Protein AF-A0A0J9VMX2-F1 (afdb_monomer)

Sequence (260 aa):
MNRNVVDSAISLLQGDGQLGIKSKLYIFYSLFDTYMDPWDTGEKAKCNSKSEELDKMWCKIEYSLKGVREYINVFHVDIKNAADYLIYWFYGQLNKMDYDVNNINS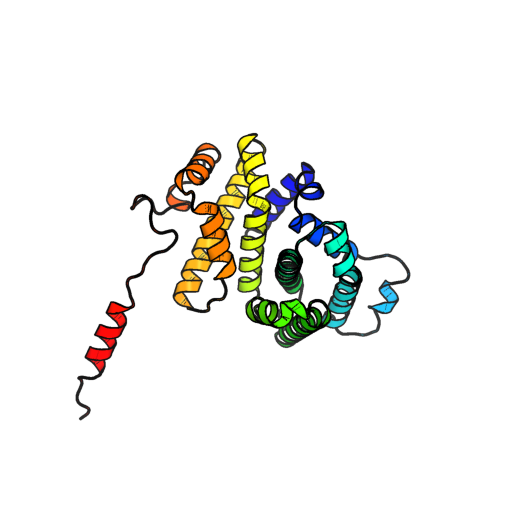FHNKVTNYFNTKFPELKDQLNKKYIKSYNIKVLQNKKELYDFLNYYKYIKDMLNQNRNNQKFCNYVVYIFKLYKEIHDDYNSMNSGWYDDEIKLFKDKFNGVDNEINLLVEKCTHINSNLIFYKNDKSTRLIEHEKSKEKVEKTFESIKTIPQV

Foldseek 3Di:
DPVVLVVVVVVVLVVVVCCCPPQPLSVLLCQLVVLLPDDPDDPCVVLVDPDDPLSSNVVSNCVSCVCLVVSCVVVVPDPVRSLVSVLLSLLVSVVVDDLPPVSLQVSLVSVLVCCCVVPVVCNVVSVVLRDSDSPSVLSVLLNLLVVCLSCVVVLLVCLVVLHPLASSLSSVLVNLVSLVVVVVVCVVPVPCNCVVSLVSVCVSCVVPPPVLVSSCVSPVVDDSCSNDVPPDPRDDPDDPPPDPVVVVVVVVVVVPDDDD

Structure (mmCIF, N/CA/C/O backbone):
data_AF-A0A0J9VMX2-F1
#
_entry.id   AF-A0A0J9VMX2-F1
#
loop_
_atom_site.group_PDB
_atom_site.id
_atom_site.type_symbol
_atom_site.label_atom_id
_atom_site.label_alt_id
_atom_site.label_comp_id
_atom_site.label_asym_id
_atom_site.label_entity_id
_atom_site.label_seq_id
_atom_site.pdbx_PDB_ins_code
_atom_site.Cartn_x
_atom_site.Cartn_y
_atom_site.Cartn_z
_atom_site.occupancy
_atom_site.B_iso_or_equiv
_atom_site.auth_seq_id
_atom_site.auth_comp_id
_atom_site.auth_asym_id
_atom_site.auth_atom_id
_atom_site.pdbx_PDB_model_num
ATOM 1 N N . MET A 1 1 ? -17.698 -5.488 -5.635 1.00 43.12 1 MET A N 1
ATOM 2 C CA . MET A 1 1 ? -16.498 -4.717 -5.239 1.00 43.12 1 MET A CA 1
ATOM 3 C C . MET A 1 1 ? -16.959 -3.332 -4.807 1.00 43.12 1 MET A C 1
ATOM 5 O O . MET A 1 1 ? -17.591 -2.653 -5.603 1.00 43.12 1 MET A O 1
ATOM 9 N N . ASN A 1 2 ? -16.729 -2.937 -3.554 1.00 56.84 2 ASN A N 1
ATOM 10 C CA . ASN A 1 2 ? -17.243 -1.684 -2.985 1.00 56.84 2 ASN A CA 1
ATOM 11 C C . ASN A 1 2 ? -16.226 -0.534 -3.163 1.00 56.84 2 ASN A C 1
ATOM 13 O O . ASN A 1 2 ? -16.016 0.232 -2.229 1.00 56.84 2 ASN A O 1
ATOM 17 N N . ARG A 1 3 ? -15.580 -0.421 -4.346 1.00 60.94 3 ARG A N 1
ATOM 18 C CA . ARG A 1 3 ? -14.570 0.629 -4.647 1.00 60.94 3 ARG A CA 1
ATOM 19 C C . ARG A 1 3 ? -15.062 2.020 -4.237 1.00 60.94 3 ARG A C 1
ATOM 21 O O . ARG A 1 3 ? -14.331 2.775 -3.618 1.00 60.94 3 ARG A O 1
ATOM 28 N N . ASN A 1 4 ? -16.360 2.258 -4.422 1.00 80.25 4 ASN A N 1
ATOM 29 C CA . ASN A 1 4 ? -17.057 3.470 -4.006 1.00 80.25 4 ASN A CA 1
ATOM 30 C C . ASN A 1 4 ? -16.841 3.842 -2.521 1.00 80.25 4 ASN A C 1
ATOM 32 O O . ASN A 1 4 ? -16.695 5.017 -2.206 1.00 80.25 4 ASN A O 1
ATOM 36 N N . VAL A 1 5 ? -16.773 2.874 -1.598 1.00 84.94 5 VAL A N 1
ATOM 37 C CA . VAL A 1 5 ? -16.540 3.149 -0.166 1.00 84.94 5 VAL A CA 1
ATOM 38 C C . VAL A 1 5 ? -15.113 3.637 0.084 1.00 84.94 5 VAL A C 1
ATOM 40 O O . VAL A 1 5 ? -14.932 4.616 0.807 1.00 84.94 5 VAL A O 1
ATOM 43 N N . VAL A 1 6 ? -14.121 2.972 -0.517 1.00 86.56 6 VAL A N 1
ATOM 44 C CA . VAL A 1 6 ? -12.703 3.338 -0.386 1.00 86.56 6 VAL A CA 1
ATOM 45 C C . VAL A 1 6 ? -12.472 4.706 -1.019 1.00 86.56 6 VAL A C 1
ATOM 47 O O . VAL A 1 6 ? -12.041 5.627 -0.329 1.00 86.56 6 VAL A O 1
ATOM 50 N N . ASP A 1 7 ? -12.858 4.867 -2.285 1.00 87.25 7 ASP A N 1
ATOM 51 C CA . ASP A 1 7 ? -12.678 6.107 -3.042 1.00 87.25 7 ASP A CA 1
ATOM 52 C C . ASP A 1 7 ? -13.359 7.282 -2.327 1.00 87.25 7 ASP A C 1
ATOM 54 O O . ASP A 1 7 ? -12.737 8.316 -2.096 1.00 87.25 7 ASP A O 1
ATOM 58 N N . SER A 1 8 ? -14.595 7.092 -1.846 1.00 87.25 8 SER A N 1
ATOM 59 C CA . SER A 1 8 ? -15.318 8.115 -1.078 1.00 87.25 8 SER A CA 1
ATOM 60 C C . SER A 1 8 ? -14.584 8.553 0.191 1.00 87.25 8 SER A C 1
ATOM 62 O O . SER A 1 8 ? -14.604 9.738 0.527 1.00 87.25 8 SER A O 1
ATOM 64 N N . ALA A 1 9 ? -13.980 7.621 0.933 1.00 87.19 9 ALA A N 1
ATOM 65 C CA . ALA A 1 9 ? -13.257 7.943 2.160 1.00 87.19 9 ALA A CA 1
ATOM 66 C C . ALA A 1 9 ? -11.913 8.623 1.864 1.00 87.19 9 ALA A C 1
ATOM 68 O O . ALA A 1 9 ? -11.567 9.606 2.521 1.00 87.19 9 ALA A O 1
ATOM 69 N N . ILE A 1 10 ? -11.180 8.148 0.853 1.00 87.44 10 ILE A N 1
ATOM 70 C CA . ILE A 1 10 ? -9.915 8.760 0.435 1.00 87.44 10 ILE A CA 1
ATOM 71 C C . ILE A 1 10 ? -10.148 10.175 -0.098 1.00 87.44 10 ILE A C 1
ATOM 73 O O . ILE A 1 10 ? -9.446 11.089 0.331 1.00 87.44 10 ILE A O 1
ATOM 77 N N . SER A 1 11 ? -11.175 10.404 -0.922 1.00 87.69 11 SER A N 1
ATOM 78 C CA . SER A 1 11 ? -11.509 11.747 -1.419 1.00 87.69 11 SER A CA 1
ATOM 79 C C . SER A 1 11 ? -11.823 12.744 -0.304 1.00 87.69 11 SER A C 1
ATOM 81 O O . SER A 1 11 ? -11.444 13.910 -0.396 1.00 87.69 11 SER A O 1
ATOM 83 N N . LEU A 1 12 ? -12.452 12.305 0.789 1.00 86.31 12 LEU A N 1
ATOM 84 C CA . LEU A 1 12 ? -12.652 13.168 1.956 1.00 86.31 12 LEU A CA 1
ATOM 85 C C . LEU A 1 12 ? -11.339 13.534 2.647 1.00 86.31 12 LEU A C 1
ATOM 87 O O . LEU A 1 12 ? -11.139 14.685 3.025 1.00 86.31 12 LEU A O 1
ATOM 91 N N . LEU A 1 13 ? -10.441 12.564 2.813 1.00 84.56 13 LEU A N 1
ATOM 92 C CA . LEU A 1 13 ? -9.135 12.812 3.418 1.00 84.56 13 LEU A CA 1
ATOM 93 C C . LEU A 1 13 ? -8.245 13.711 2.544 1.00 84.56 13 LEU A C 1
ATOM 95 O O . LEU A 1 13 ? -7.419 14.456 3.076 1.00 84.56 13 LEU A O 1
ATOM 99 N N . GLN A 1 14 ? -8.410 13.642 1.220 1.00 84.50 14 GLN A N 1
ATOM 100 C CA . GLN A 1 14 ? -7.777 14.548 0.262 1.00 84.50 14 GLN A CA 1
ATOM 101 C C . GLN A 1 14 ? -8.322 15.973 0.401 1.00 84.50 14 GLN A C 1
ATOM 103 O O . GLN A 1 14 ? -7.535 16.911 0.507 1.00 84.50 14 GLN A O 1
ATOM 108 N N . GLY A 1 15 ? -9.651 16.130 0.457 1.00 79.19 15 GLY A N 1
ATOM 109 C CA . GLY A 1 15 ? -10.312 17.434 0.585 1.00 79.19 15 GLY A CA 1
ATOM 110 C C . GLY A 1 15 ? -9.955 18.193 1.867 1.00 79.19 15 GLY A C 1
ATOM 111 O O . GLY A 1 15 ? -9.893 19.417 1.852 1.00 79.19 15 GLY A O 1
ATOM 112 N N . ASP A 1 16 ? -9.641 17.481 2.952 1.00 75.31 16 ASP A N 1
ATOM 113 C CA . ASP A 1 16 ? -9.200 18.079 4.224 1.00 75.31 16 ASP A CA 1
ATOM 114 C C . ASP A 1 16 ? -7.697 18.444 4.239 1.00 75.31 16 ASP A C 1
ATOM 116 O O . ASP A 1 16 ? -7.170 18.906 5.251 1.00 75.31 16 ASP A O 1
ATOM 120 N N . GLY A 1 17 ? -6.967 18.179 3.146 1.00 73.38 17 GLY A N 1
ATOM 121 C CA . GLY A 1 17 ? -5.548 18.516 2.959 1.00 73.38 17 GLY A CA 1
ATOM 122 C C . GLY A 1 17 ? -4.554 17.704 3.802 1.00 73.38 17 GLY A C 1
ATOM 123 O O . GLY A 1 17 ? -3.352 17.718 3.536 1.00 73.38 17 GLY A O 1
ATOM 124 N N . GLN A 1 18 ? -5.019 16.949 4.801 1.00 73.69 18 GLN A N 1
ATOM 125 C CA . GLN A 1 18 ? -4.140 16.243 5.737 1.00 73.69 18 GLN A CA 1
ATOM 126 C C . GLN A 1 18 ? -3.312 15.136 5.077 1.00 73.69 18 GLN A C 1
ATOM 128 O O . GLN A 1 18 ? -2.130 14.990 5.404 1.00 73.69 18 GLN A O 1
ATOM 133 N N . LEU A 1 19 ? -3.893 14.370 4.144 1.00 79.00 19 LEU A N 1
ATOM 134 C CA . LEU A 1 19 ? -3.157 13.316 3.435 1.00 79.00 19 LEU A CA 1
ATOM 135 C C . LEU A 1 19 ? -2.037 13.889 2.568 1.00 79.00 19 LEU A C 1
ATOM 137 O O . LEU A 1 19 ? -0.905 13.419 2.670 1.00 79.00 19 LEU A O 1
ATOM 141 N N . GLY A 1 20 ? -2.340 14.920 1.775 1.00 75.69 20 GLY A N 1
ATOM 142 C CA . GLY A 1 20 ? -1.393 15.556 0.854 1.00 75.69 20 GLY A CA 1
ATOM 143 C C . GLY A 1 20 ? -0.189 16.206 1.536 1.00 75.69 20 GLY A C 1
ATOM 144 O O . GLY A 1 20 ? 0.834 16.402 0.895 1.00 75.69 20 GLY A O 1
ATOM 145 N N . ILE A 1 21 ? -0.290 16.503 2.836 1.00 76.62 21 ILE A N 1
ATOM 146 C CA . ILE A 1 21 ? 0.778 17.156 3.606 1.00 76.62 21 ILE A CA 1
ATOM 147 C C . ILE A 1 21 ? 1.526 16.160 4.495 1.00 76.62 21 ILE A C 1
ATOM 149 O O . ILE A 1 21 ? 2.743 16.238 4.643 1.00 76.62 21 ILE A O 1
ATOM 153 N N . LYS A 1 22 ? 0.808 15.233 5.138 1.00 83.50 22 LYS A N 1
ATOM 154 C CA . LYS A 1 22 ? 1.371 14.436 6.239 1.00 83.50 22 LYS A CA 1
ATOM 155 C C . LYS A 1 22 ? 1.631 12.981 5.869 1.00 83.50 22 LYS A C 1
ATOM 157 O O . LYS A 1 22 ? 2.407 12.320 6.564 1.00 83.50 22 LYS A O 1
ATOM 162 N N . SER A 1 23 ? 0.920 12.430 4.886 1.00 90.62 23 SER A N 1
ATOM 163 C CA . SER A 1 23 ? 0.972 10.996 4.592 1.00 90.62 23 SER A CA 1
ATOM 164 C C . SER A 1 23 ? 2.063 10.708 3.582 1.00 90.62 23 SER A C 1
ATOM 166 O O . SER A 1 23 ? 1.879 10.915 2.387 1.00 90.62 23 SER A O 1
ATOM 168 N N . LYS A 1 24 ? 3.197 10.186 4.066 1.00 91.94 24 LYS A N 1
ATOM 169 C CA . LYS A 1 24 ? 4.322 9.802 3.204 1.00 91.94 24 LYS A CA 1
ATOM 170 C C . LYS A 1 24 ? 3.873 8.851 2.096 1.00 91.94 24 LYS A C 1
ATOM 172 O O . LYS A 1 24 ? 4.204 9.114 0.953 1.00 91.94 24 LYS A O 1
ATOM 177 N N . LEU A 1 25 ? 3.069 7.829 2.418 1.00 93.62 25 LEU A N 1
ATOM 178 C CA . LEU A 1 25 ? 2.495 6.905 1.431 1.00 93.62 25 LEU A CA 1
ATOM 179 C C . LEU A 1 25 ? 1.705 7.649 0.346 1.00 93.62 25 LEU A C 1
ATOM 181 O O . LEU A 1 25 ? 1.941 7.448 -0.840 1.00 93.62 25 LEU A O 1
ATOM 185 N N . TYR A 1 26 ? 0.777 8.520 0.753 1.00 91.88 26 TYR A N 1
ATOM 186 C CA . TYR A 1 26 ? -0.082 9.245 -0.184 1.00 91.88 26 TYR A CA 1
ATOM 187 C C . TYR A 1 26 ? 0.709 10.209 -1.072 1.00 91.88 26 TYR A C 1
ATOM 189 O O . TYR A 1 26 ? 0.475 10.258 -2.277 1.00 91.88 26 TYR A O 1
ATOM 197 N N . ILE A 1 27 ? 1.654 10.953 -0.490 1.00 88.88 27 ILE A N 1
ATOM 198 C CA . ILE A 1 27 ? 2.548 11.851 -1.231 1.00 88.88 27 ILE A CA 1
ATOM 199 C C . ILE A 1 27 ? 3.338 11.043 -2.260 1.00 88.88 27 ILE A C 1
ATOM 201 O O . ILE A 1 27 ? 3.381 11.421 -3.426 1.00 88.88 27 ILE A O 1
ATOM 205 N N . PHE A 1 28 ? 3.893 9.898 -1.853 1.00 89.12 28 PHE A N 1
ATOM 206 C CA . PHE A 1 28 ? 4.639 9.012 -2.745 1.00 89.12 28 PHE A CA 1
ATOM 207 C C . PHE A 1 28 ? 3.789 8.527 -3.924 1.00 89.12 28 PHE A C 1
ATOM 209 O O . PHE A 1 28 ? 4.232 8.594 -5.065 1.00 89.12 28 PHE A O 1
ATOM 216 N N . TYR A 1 29 ? 2.556 8.086 -3.663 1.00 91.25 29 TYR A N 1
ATOM 217 C CA . TYR A 1 29 ? 1.635 7.654 -4.718 1.00 91.25 29 TYR A CA 1
ATOM 218 C C . TYR A 1 29 ? 1.269 8.797 -5.650 1.00 91.25 29 TYR A C 1
ATOM 220 O O . TYR A 1 29 ? 1.389 8.653 -6.860 1.00 91.25 29 TYR A O 1
ATOM 228 N N . SER A 1 30 ? 0.911 9.950 -5.085 1.00 87.75 30 SER A N 1
ATOM 229 C CA . SER A 1 30 ? 0.502 11.124 -5.856 1.00 87.75 30 SER A CA 1
ATOM 230 C C . SER A 1 30 ? 1.610 11.606 -6.786 1.00 87.75 30 SER A C 1
ATOM 232 O O . SER A 1 30 ? 1.316 12.010 -7.906 1.00 87.75 30 SER A O 1
ATOM 234 N N . LEU A 1 31 ? 2.878 11.539 -6.357 1.00 85.88 31 LEU A N 1
ATOM 235 C CA . LEU A 1 31 ? 4.018 11.864 -7.216 1.00 85.88 31 LEU A CA 1
ATOM 236 C C . LEU A 1 31 ? 4.025 10.973 -8.454 1.00 85.88 31 LEU A C 1
ATOM 238 O O . LEU A 1 31 ? 4.008 11.486 -9.567 1.00 85.88 31 LEU A O 1
ATOM 242 N N . PHE A 1 32 ? 3.999 9.653 -8.275 1.00 86.25 32 PHE A N 1
ATOM 243 C CA . PHE A 1 32 ? 4.051 8.732 -9.409 1.00 86.25 32 PHE A CA 1
ATOM 244 C C . PHE A 1 32 ? 2.801 8.812 -10.275 1.00 86.25 32 PHE A C 1
ATOM 246 O O . PHE A 1 32 ? 2.921 8.829 -11.494 1.00 86.25 32 PHE A O 1
ATOM 253 N N . ASP A 1 33 ? 1.623 8.936 -9.671 1.00 85.50 33 ASP A N 1
ATOM 254 C CA . ASP A 1 33 ? 0.367 9.058 -10.406 1.00 85.50 33 ASP A CA 1
ATOM 255 C C . ASP A 1 33 ? 0.322 10.355 -11.238 1.00 85.50 33 ASP A C 1
ATOM 257 O O . ASP A 1 33 ? -0.098 10.318 -12.391 1.00 85.50 33 ASP A O 1
ATOM 261 N N . THR A 1 34 ? 0.861 11.471 -10.727 1.00 80.56 34 THR A N 1
ATOM 262 C CA . THR A 1 34 ? 0.967 12.742 -11.478 1.00 80.56 34 THR A CA 1
ATOM 263 C C . THR A 1 34 ? 1.821 12.594 -12.739 1.00 80.56 34 THR A C 1
ATOM 265 O O . THR A 1 34 ? 1.508 13.179 -13.773 1.00 80.56 34 THR A O 1
ATOM 268 N N . TYR A 1 35 ? 2.897 11.805 -12.681 1.00 71.00 35 TYR A N 1
ATOM 269 C CA . TYR A 1 35 ? 3.735 11.522 -13.852 1.00 71.00 35 TYR A CA 1
ATOM 270 C C . TYR A 1 35 ? 3.145 10.436 -14.772 1.00 71.00 35 TYR A C 1
ATOM 272 O O . TYR A 1 35 ? 3.579 10.307 -15.919 1.00 71.00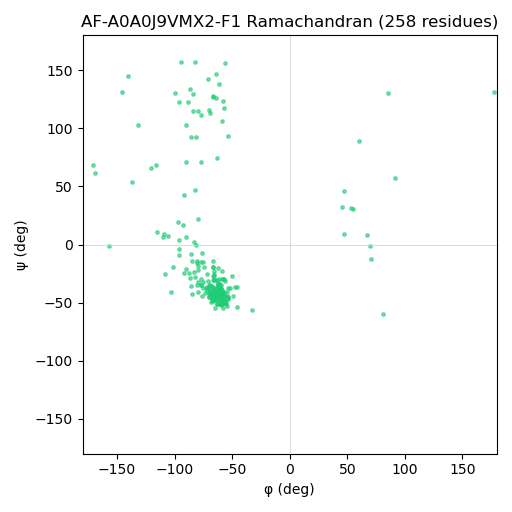 35 TYR A O 1
ATOM 280 N N . MET A 1 36 ? 2.144 9.682 -14.303 1.00 69.50 36 MET A N 1
ATOM 281 C CA . MET A 1 36 ? 1.389 8.719 -15.111 1.00 69.50 36 MET A CA 1
ATOM 282 C C . MET A 1 36 ? 0.258 9.375 -15.916 1.00 69.50 36 MET A C 1
ATOM 284 O O . MET A 1 36 ? -0.134 8.824 -16.955 1.00 69.50 36 MET A O 1
ATOM 288 N N . ASP A 1 37 ? -0.242 10.534 -15.475 1.00 62.59 37 ASP A N 1
ATOM 289 C CA . ASP A 1 37 ? -1.221 11.333 -16.213 1.00 62.59 37 ASP A CA 1
ATOM 290 C C . ASP A 1 37 ? -0.591 11.998 -17.454 1.00 62.59 37 ASP A C 1
ATOM 292 O O . ASP A 1 37 ? 0.580 12.387 -17.458 1.00 62.59 37 ASP A O 1
ATOM 296 N N . PRO A 1 38 ? -1.328 12.078 -18.576 1.00 54.91 38 PRO A N 1
ATOM 297 C CA . PRO A 1 38 ? -0.730 12.305 -19.883 1.00 54.91 38 PRO A CA 1
ATOM 298 C C . PRO A 1 38 ? -0.173 13.723 -20.032 1.00 54.91 38 PRO A C 1
ATOM 300 O O . PRO A 1 38 ? -0.923 14.690 -20.126 1.00 54.91 38 PRO A O 1
ATOM 303 N N . TRP A 1 39 ? 1.148 13.825 -20.189 1.00 51.34 39 TRP A N 1
ATOM 304 C CA . TRP A 1 39 ? 1.796 15.043 -20.667 1.00 51.34 39 TRP A CA 1
ATOM 305 C C . TRP A 1 39 ? 1.393 15.290 -22.119 1.00 51.34 39 TRP A C 1
ATOM 307 O O . TRP A 1 39 ? 1.520 14.409 -22.981 1.00 51.34 39 TRP A O 1
ATOM 317 N N . ASP A 1 40 ? 0.900 16.492 -22.398 1.00 51.88 40 ASP A N 1
ATOM 318 C CA . ASP A 1 40 ? 0.803 16.992 -23.757 1.00 51.88 40 ASP A CA 1
ATOM 319 C C . ASP A 1 40 ? 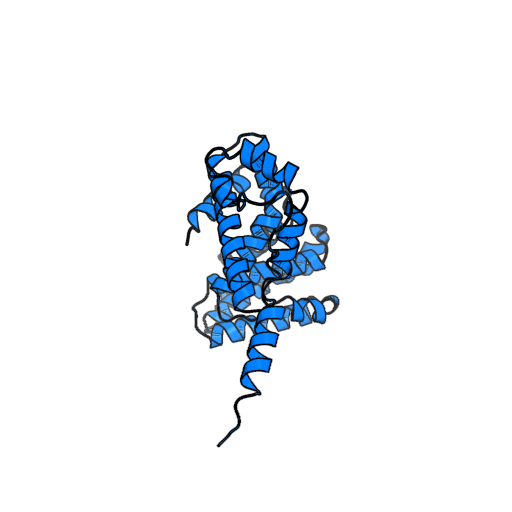2.144 17.606 -24.152 1.00 51.88 40 ASP A C 1
ATOM 321 O O . ASP A 1 40 ? 2.696 18.445 -23.449 1.00 51.88 40 ASP A O 1
ATOM 325 N N . THR A 1 41 ? 2.628 17.182 -25.319 1.00 54.59 41 THR A N 1
ATOM 326 C CA . THR A 1 41 ? 3.838 17.621 -26.033 1.00 54.59 41 THR A CA 1
ATOM 327 C C . THR A 1 41 ? 5.176 16.960 -25.642 1.00 54.59 41 THR A C 1
ATOM 329 O O . THR A 1 41 ? 5.539 16.784 -24.485 1.00 54.59 41 THR A O 1
ATOM 332 N N . GLY A 1 42 ? 5.903 16.509 -26.675 1.00 53.59 42 GLY A N 1
ATOM 333 C CA . GLY A 1 42 ? 7.265 15.959 -26.616 1.00 53.59 42 GLY A CA 1
ATOM 334 C C . GLY A 1 42 ? 7.395 14.493 -26.185 1.00 53.59 42 GLY A C 1
ATOM 335 O O . GLY A 1 42 ? 7.911 13.664 -26.934 1.00 53.59 42 GLY A O 1
ATOM 336 N N . GLU A 1 43 ? 6.933 14.144 -24.988 1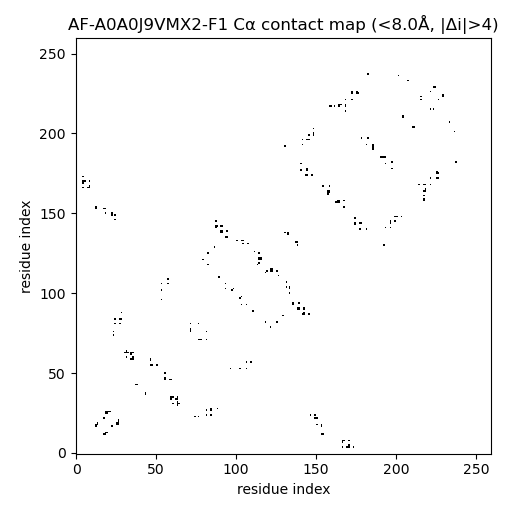.00 53.03 43 GLU A N 1
ATOM 337 C CA . GLU A 1 43 ? 7.351 12.900 -24.315 1.00 53.03 43 GLU A CA 1
ATOM 338 C C . GLU A 1 43 ? 6.456 11.691 -24.596 1.00 53.03 43 GLU A C 1
ATOM 340 O O . GLU A 1 43 ? 6.950 10.560 -24.635 1.00 53.03 43 GLU A O 1
ATOM 345 N N . LYS A 1 44 ? 5.185 11.933 -24.964 1.00 51.62 44 LYS A N 1
ATOM 346 C CA . LYS A 1 44 ? 4.313 10.936 -25.615 1.00 51.62 44 LYS A CA 1
ATOM 347 C C . LYS A 1 44 ? 5.056 10.218 -26.751 1.00 51.62 44 LYS A C 1
ATOM 349 O O . LYS A 1 44 ? 4.892 9.017 -26.905 1.00 51.62 44 LYS A O 1
ATOM 354 N N . ALA A 1 45 ? 5.922 10.907 -27.501 1.00 54.38 45 ALA A N 1
ATOM 355 C CA . ALA A 1 45 ? 6.649 10.323 -28.629 1.00 54.38 45 ALA A CA 1
ATOM 356 C C . ALA A 1 45 ? 7.683 9.245 -28.236 1.00 54.38 45 ALA A C 1
ATOM 358 O O . ALA A 1 45 ? 7.928 8.351 -29.042 1.00 54.38 45 ALA A O 1
ATOM 359 N N . LYS A 1 46 ? 8.259 9.278 -27.019 1.00 59.66 46 LYS A N 1
ATOM 360 C CA . LYS A 1 46 ? 9.273 8.292 -26.578 1.00 59.66 46 LYS A CA 1
ATOM 361 C C . LYS A 1 46 ? 8.675 6.941 -26.191 1.00 59.66 46 LYS A C 1
ATOM 363 O O . LYS A 1 46 ? 9.298 5.920 -26.448 1.00 59.66 46 LYS A O 1
ATOM 368 N N . CYS A 1 47 ? 7.477 6.936 -25.606 1.00 65.81 47 CYS A N 1
ATOM 369 C CA . CYS A 1 47 ? 6.773 5.703 -25.242 1.00 65.81 47 CYS A CA 1
ATOM 370 C C . CYS A 1 47 ? 5.739 5.251 -26.297 1.00 65.81 47 CYS A C 1
ATOM 372 O O . CYS A 1 47 ? 5.214 4.149 -26.177 1.00 65.81 47 CYS A O 1
ATOM 374 N N . ASN A 1 48 ? 5.428 6.058 -27.328 1.00 58.28 48 ASN A N 1
ATOM 375 C CA . ASN A 1 48 ? 4.391 5.755 -28.339 1.00 58.28 48 ASN A CA 1
ATOM 376 C C . ASN A 1 48 ? 4.886 5.047 -29.618 1.00 58.28 48 ASN A C 1
ATOM 378 O O . ASN A 1 48 ? 4.168 5.006 -30.620 1.00 58.28 48 ASN A O 1
ATOM 382 N N . SER A 1 49 ? 6.070 4.445 -29.634 1.00 55.47 49 SER A N 1
ATOM 383 C CA . SER A 1 49 ? 6.575 3.748 -30.823 1.00 55.47 49 SER A CA 1
ATOM 384 C C . SER A 1 49 ? 6.080 2.299 -30.903 1.00 55.47 49 SER A C 1
ATOM 386 O O . SER A 1 49 ? 6.735 1.413 -30.382 1.00 55.47 49 SER A O 1
ATOM 388 N N . LYS A 1 50 ? 4.950 2.036 -31.585 1.00 58.38 50 LYS A N 1
ATOM 389 C CA . LYS A 1 50 ? 4.485 0.702 -32.072 1.00 58.38 50 LYS A CA 1
ATOM 390 C C . LYS A 1 50 ? 4.518 -0.500 -31.089 1.00 58.38 50 LYS A C 1
ATOM 392 O O . LYS A 1 50 ? 4.264 -1.617 -31.520 1.00 58.38 50 LYS A O 1
ATOM 397 N N . SER A 1 51 ? 4.782 -0.292 -29.804 1.00 64.00 51 SER A N 1
ATOM 398 C CA . SER A 1 51 ? 4.950 -1.344 -28.805 1.00 64.00 51 SER A CA 1
ATOM 399 C C . SER A 1 51 ? 3.608 -1.845 -28.271 1.00 64.00 51 SER A C 1
ATOM 401 O O . SER A 1 51 ? 2.586 -1.144 -28.351 1.00 64.00 51 SER A O 1
ATOM 403 N N . GLU A 1 52 ? 3.615 -3.071 -27.747 1.00 75.94 52 GLU A N 1
ATOM 404 C CA . GLU A 1 52 ? 2.476 -3.677 -27.056 1.00 75.94 52 GLU A CA 1
ATOM 405 C C . GLU A 1 52 ? 2.018 -2.800 -25.876 1.00 75.94 52 GLU A C 1
ATOM 407 O O . GLU A 1 52 ? 2.770 -1.976 -25.347 1.00 75.94 52 GLU A O 1
ATOM 412 N N . GLU A 1 53 ? 0.756 -2.943 -25.469 1.00 80.69 53 GLU A N 1
ATOM 413 C CA . GLU A 1 53 ? 0.135 -2.112 -24.428 1.00 80.69 53 GLU A CA 1
ATOM 414 C C . GLU A 1 53 ? 0.926 -2.117 -23.109 1.00 80.69 53 GLU A C 1
ATOM 416 O O . GLU A 1 53 ? 1.152 -1.059 -22.512 1.00 80.69 53 GLU A O 1
ATOM 421 N N . LEU A 1 54 ? 1.434 -3.286 -22.708 1.00 84.06 54 LEU A N 1
ATOM 422 C CA . LEU A 1 54 ? 2.284 -3.440 -21.531 1.00 84.06 54 LEU A CA 1
ATOM 423 C C . LEU A 1 54 ? 3.578 -2.625 -21.635 1.00 84.06 54 LEU A C 1
ATOM 425 O O . LEU A 1 54 ? 3.959 -1.957 -20.677 1.00 84.06 54 LEU A O 1
ATOM 429 N N . ASP A 1 55 ? 4.261 -2.643 -22.776 1.00 84.69 55 ASP A N 1
ATOM 430 C CA . ASP A 1 55 ? 5.515 -1.903 -22.932 1.00 84.69 55 ASP A CA 1
ATOM 431 C C . ASP A 1 55 ? 5.288 -0.390 -22.888 1.00 84.69 55 ASP A C 1
ATOM 433 O O . ASP A 1 55 ? 6.080 0.338 -22.285 1.00 84.69 55 ASP A O 1
ATOM 437 N N . LYS A 1 56 ? 4.169 0.092 -23.443 1.00 83.12 56 LYS A N 1
ATOM 438 C CA . LYS A 1 56 ? 3.765 1.501 -23.303 1.00 83.12 56 LYS A CA 1
ATOM 439 C C . LYS A 1 56 ? 3.522 1.868 -21.842 1.00 83.12 56 LYS A C 1
ATOM 441 O O . LYS A 1 56 ? 3.981 2.915 -21.386 1.00 83.12 56 LYS A O 1
ATOM 446 N N . MET A 1 57 ? 2.805 1.018 -21.108 1.00 84.81 57 MET A N 1
ATOM 447 C CA . MET A 1 57 ? 2.538 1.223 -19.686 1.00 84.81 57 MET A CA 1
ATOM 448 C C . MET A 1 57 ? 3.826 1.193 -18.858 1.00 84.81 57 MET A C 1
ATOM 450 O O . MET A 1 57 ? 4.039 2.075 -18.029 1.00 84.81 57 MET A O 1
ATOM 454 N N . TRP A 1 58 ? 4.705 0.222 -19.105 1.00 88.62 58 TRP A N 1
ATOM 455 C CA . TRP A 1 58 ? 5.980 0.106 -18.408 1.00 88.62 58 TRP A CA 1
ATOM 456 C C . TRP A 1 58 ? 6.891 1.304 -18.672 1.00 88.62 58 TRP A C 1
ATOM 458 O O . TRP A 1 58 ? 7.477 1.837 -17.737 1.00 88.62 58 TRP A O 1
ATOM 468 N N . CYS A 1 59 ? 6.948 1.793 -19.911 1.00 86.06 59 CYS A N 1
ATOM 469 C CA . CYS A 1 59 ? 7.715 2.990 -20.253 1.00 86.06 59 CYS A CA 1
ATOM 470 C C . CYS A 1 59 ? 7.263 4.219 -19.439 1.00 86.06 59 CYS A C 1
ATOM 472 O O . CYS A 1 59 ? 8.096 4.958 -18.911 1.00 86.06 59 CYS A O 1
ATOM 474 N N . LYS A 1 60 ? 5.946 4.405 -19.252 1.00 84.94 60 LYS A N 1
ATOM 475 C CA . LYS A 1 60 ? 5.402 5.472 -18.387 1.00 84.94 60 LYS A CA 1
ATOM 476 C C . LYS A 1 60 ? 5.769 5.274 -16.916 1.00 84.94 60 LYS A C 1
ATOM 478 O O . LYS A 1 60 ? 6.114 6.235 -16.228 1.00 84.94 60 LYS A O 1
ATOM 483 N N . ILE A 1 61 ? 5.720 4.030 -16.444 1.00 89.81 61 ILE A N 1
ATOM 484 C CA . ILE A 1 61 ? 6.122 3.661 -15.086 1.00 89.81 61 ILE A CA 1
ATOM 485 C C . ILE A 1 61 ? 7.602 3.989 -14.857 1.00 89.81 61 ILE A C 1
ATOM 487 O O . ILE A 1 61 ? 7.929 4.683 -13.900 1.00 89.81 61 ILE A O 1
ATOM 491 N N . GLU A 1 62 ? 8.500 3.547 -15.738 1.00 88.44 62 GLU A N 1
ATOM 492 C CA . GLU A 1 62 ? 9.938 3.822 -15.625 1.00 88.44 62 GLU A CA 1
ATOM 493 C C . GLU A 1 62 ? 10.235 5.316 -15.615 1.00 88.44 62 GLU A C 1
ATOM 495 O O . GLU A 1 62 ? 11.088 5.772 -14.850 1.00 88.44 62 GLU A O 1
ATOM 500 N N . TYR A 1 63 ? 9.509 6.078 -16.432 1.00 85.31 63 TYR A N 1
ATOM 501 C CA . TYR A 1 63 ? 9.620 7.526 -16.461 1.00 85.31 63 TYR A CA 1
ATOM 502 C C . TYR A 1 63 ? 9.203 8.159 -15.129 1.00 85.31 63 TYR A C 1
ATOM 504 O O . TYR A 1 63 ? 9.992 8.888 -14.524 1.00 85.31 63 TYR A O 1
ATOM 512 N N . SER A 1 64 ? 8.019 7.801 -14.625 1.00 85.38 64 SER A N 1
ATOM 513 C CA . SER A 1 64 ? 7.486 8.278 -13.338 1.00 85.38 64 SER A CA 1
ATOM 514 C C . SER A 1 64 ? 8.409 7.942 -12.165 1.00 85.38 64 SER A C 1
ATOM 516 O O . SER A 1 64 ? 8.492 8.670 -11.178 1.00 85.38 64 SER A O 1
ATOM 518 N N . LEU A 1 65 ? 9.148 6.841 -12.291 1.00 90.00 65 LEU A N 1
ATOM 519 C CA . LEU A 1 65 ? 10.052 6.320 -11.278 1.00 90.00 65 LEU A CA 1
ATOM 520 C C . LEU A 1 65 ? 11.521 6.736 -11.466 1.00 90.00 65 LEU A C 1
ATOM 522 O O . LEU A 1 65 ? 12.385 6.283 -10.705 1.00 90.00 65 LEU A O 1
ATOM 526 N N . LYS A 1 66 ? 11.840 7.583 -12.454 1.00 86.62 66 LYS A N 1
ATOM 527 C CA . LYS A 1 66 ? 13.225 7.968 -12.772 1.00 86.62 66 LYS A CA 1
ATOM 528 C C . LYS A 1 66 ? 13.933 8.638 -11.591 1.00 86.62 66 LYS A C 1
ATOM 530 O O . LYS A 1 66 ? 15.106 8.350 -11.370 1.00 86.62 66 LYS A O 1
ATOM 535 N N . GLY A 1 67 ? 13.207 9.474 -10.846 1.00 86.81 67 GLY A N 1
ATOM 536 C CA . GLY A 1 67 ? 13.696 10.241 -9.694 1.00 86.81 67 GLY A CA 1
ATOM 537 C C . GLY A 1 67 ? 13.415 9.604 -8.329 1.00 86.81 67 GLY A C 1
ATOM 538 O O . GLY A 1 67 ? 13.362 10.307 -7.322 1.00 86.81 67 GLY A O 1
ATOM 539 N N . VAL A 1 68 ? 13.140 8.293 -8.272 1.00 91.69 68 VAL A N 1
ATOM 540 C CA . VAL A 1 68 ? 12.641 7.662 -7.039 1.00 91.69 68 VAL A CA 1
ATOM 541 C C . VAL A 1 68 ? 13.573 7.867 -5.842 1.00 91.69 68 VAL A C 1
ATOM 543 O O . VAL A 1 68 ? 13.093 8.140 -4.747 1.00 91.69 68 VAL A O 1
ATOM 546 N N . ARG A 1 69 ? 14.899 7.777 -6.026 1.00 91.69 69 ARG A N 1
ATOM 547 C CA . ARG A 1 69 ? 15.865 7.896 -4.919 1.00 91.69 69 ARG A CA 1
ATOM 548 C C . ARG A 1 69 ? 15.970 9.335 -4.433 1.00 91.69 69 ARG A C 1
ATOM 550 O O . ARG A 1 69 ? 16.067 9.577 -3.234 1.00 91.69 69 ARG A O 1
ATOM 557 N N . GLU A 1 70 ? 15.900 10.282 -5.354 1.00 91.69 70 GLU A N 1
ATOM 558 C CA . GLU A 1 70 ? 15.847 11.705 -5.067 1.00 91.69 70 GLU A CA 1
ATOM 559 C C . GLU A 1 70 ? 14.601 12.030 -4.238 1.00 91.69 70 GLU A C 1
ATOM 561 O O . GLU A 1 70 ? 14.715 12.694 -3.209 1.00 91.69 70 GLU A O 1
ATOM 566 N N . TYR A 1 71 ? 13.433 11.487 -4.599 1.00 89.19 71 TYR A N 1
ATOM 567 C CA . TYR A 1 71 ? 12.206 11.674 -3.821 1.00 89.19 71 TYR A CA 1
ATOM 568 C C . TYR A 1 71 ? 12.293 11.058 -2.422 1.00 89.19 71 TYR A C 1
ATOM 570 O O . TYR A 1 71 ? 11.871 11.692 -1.455 1.00 89.19 71 TYR A O 1
ATOM 578 N N . ILE A 1 72 ? 12.877 9.863 -2.277 1.00 92.38 72 ILE A N 1
ATOM 579 C CA . ILE A 1 72 ? 13.120 9.251 -0.957 1.00 92.38 72 ILE A CA 1
ATOM 580 C C . ILE A 1 72 ? 13.897 10.217 -0.057 1.00 92.38 72 ILE A C 1
ATOM 582 O O . ILE A 1 72 ? 13.503 10.440 1.090 1.00 92.38 72 ILE A O 1
ATOM 586 N N . ASN A 1 73 ? 14.948 10.836 -0.598 1.00 91.38 73 ASN A N 1
ATOM 587 C CA . ASN A 1 73 ? 15.781 11.783 0.135 1.00 91.38 73 ASN A CA 1
ATOM 588 C C . ASN A 1 73 ? 15.037 13.087 0.459 1.00 91.38 73 ASN A C 1
ATOM 590 O O . ASN A 1 73 ? 15.036 13.504 1.616 1.00 91.38 73 ASN A O 1
ATOM 594 N N . VAL A 1 74 ? 14.377 13.705 -0.529 1.00 90.31 74 VAL A N 1
ATOM 595 C CA . VAL A 1 74 ? 13.660 14.988 -0.376 1.00 90.31 74 VAL A CA 1
ATOM 596 C C . VAL A 1 74 ? 12.516 14.884 0.631 1.00 90.31 74 VAL A C 1
ATOM 598 O O . VAL A 1 74 ? 12.335 15.774 1.457 1.00 90.31 74 VAL A O 1
ATOM 601 N N . PHE A 1 75 ? 11.754 13.790 0.601 1.00 87.25 75 PHE A N 1
ATOM 602 C CA . PHE A 1 75 ? 10.625 13.578 1.512 1.00 87.25 75 PHE A CA 1
ATOM 603 C C . PHE A 1 75 ? 11.020 12.859 2.810 1.00 87.25 75 PHE A C 1
ATOM 605 O O . PHE A 1 75 ? 10.149 12.508 3.617 1.00 87.25 75 PHE A O 1
ATOM 612 N N . HIS A 1 76 ? 12.322 12.630 3.019 1.00 90.00 76 HIS A N 1
ATOM 613 C CA . HIS A 1 76 ? 12.878 11.926 4.175 1.00 90.00 76 HIS A CA 1
ATOM 614 C C . HIS A 1 76 ? 12.121 10.622 4.477 1.00 90.00 76 HIS A C 1
ATOM 616 O O . HIS A 1 76 ? 11.689 10.360 5.610 1.00 90.00 76 HIS A O 1
ATOM 622 N N . VAL A 1 77 ? 11.863 9.828 3.439 1.00 90.75 77 VAL A N 1
ATOM 623 C CA . VAL A 1 77 ? 11.210 8.522 3.561 1.00 90.75 77 VAL A CA 1
ATOM 624 C C . VAL A 1 77 ? 12.295 7.490 3.843 1.00 90.75 77 VAL A C 1
ATOM 626 O O . VAL A 1 77 ? 13.338 7.493 3.204 1.00 90.75 77 VAL A O 1
ATOM 629 N N . ASP A 1 78 ? 12.068 6.606 4.812 1.00 93.88 78 ASP A N 1
ATOM 630 C CA . ASP A 1 78 ? 12.964 5.465 5.001 1.00 93.88 78 ASP A CA 1
ATOM 631 C C . ASP A 1 78 ? 12.950 4.583 3.742 1.00 93.88 78 ASP A C 1
ATOM 633 O O . ASP A 1 78 ? 11.890 4.338 3.165 1.00 93.88 78 ASP A O 1
ATOM 637 N N . ILE A 1 79 ? 14.117 4.103 3.312 1.00 93.69 79 ILE A N 1
ATOM 638 C CA . ILE A 1 79 ? 14.244 3.377 2.045 1.00 93.69 79 ILE A CA 1
ATOM 639 C C . ILE A 1 79 ? 13.435 2.074 2.022 1.00 93.69 79 ILE A C 1
ATOM 641 O O . ILE A 1 79 ? 12.890 1.721 0.976 1.00 93.69 79 ILE A O 1
ATOM 645 N N . LYS A 1 80 ? 13.295 1.383 3.162 1.00 94.19 80 LYS A N 1
ATOM 646 C CA . LYS A 1 80 ? 12.477 0.165 3.252 1.00 94.19 80 LYS A CA 1
ATOM 647 C C . LYS A 1 80 ? 11.000 0.517 3.143 1.00 94.19 80 LYS A C 1
ATOM 649 O O . LYS A 1 80 ? 10.286 -0.127 2.383 1.00 94.19 80 LYS A O 1
ATOM 654 N N . ASN A 1 81 ? 10.565 1.582 3.816 1.00 93.69 81 ASN A N 1
ATOM 655 C CA . ASN A 1 81 ? 9.196 2.083 3.679 1.00 93.69 81 ASN A CA 1
ATOM 656 C C . ASN A 1 81 ? 8.889 2.536 2.244 1.00 93.69 81 ASN A C 1
ATOM 658 O O . ASN A 1 81 ? 7.823 2.232 1.726 1.00 93.69 81 ASN A O 1
ATOM 662 N N . ALA A 1 82 ? 9.816 3.224 1.576 1.00 93.75 82 ALA A N 1
ATOM 663 C CA . ALA A 1 82 ? 9.636 3.627 0.183 1.00 93.75 82 ALA A CA 1
ATOM 664 C C . ALA A 1 82 ? 9.523 2.419 -0.758 1.00 93.75 82 ALA A C 1
ATOM 666 O O . ALA A 1 82 ? 8.683 2.413 -1.658 1.00 93.75 82 ALA A O 1
ATOM 667 N N . ALA A 1 83 ? 10.335 1.384 -0.533 1.00 94.75 83 ALA A N 1
ATOM 668 C CA . ALA A 1 83 ? 10.260 0.152 -1.304 1.00 94.75 83 ALA A CA 1
ATOM 669 C C . ALA A 1 83 ? 8.944 -0.604 -1.049 1.00 94.75 83 ALA A C 1
ATOM 671 O O . ALA A 1 83 ? 8.327 -1.083 -2.000 1.00 94.75 83 ALA A O 1
ATOM 672 N N . ASP A 1 84 ? 8.459 -0.626 0.196 1.00 95.31 84 ASP A N 1
ATOM 673 C CA . ASP A 1 84 ? 7.128 -1.140 0.522 1.00 95.31 84 ASP A CA 1
ATOM 674 C C . ASP A 1 84 ? 6.046 -0.360 -0.230 1.00 95.31 84 ASP A C 1
ATOM 676 O O . ASP A 1 84 ? 5.242 -0.962 -0.938 1.00 95.31 84 ASP A O 1
ATOM 680 N N . TYR A 1 85 ? 6.061 0.975 -0.164 1.00 95.94 85 TYR A N 1
ATOM 681 C CA . TYR A 1 85 ? 5.103 1.816 -0.886 1.00 95.94 85 TYR A CA 1
ATOM 682 C C . TYR A 1 85 ? 5.081 1.470 -2.378 1.00 95.94 85 TYR A C 1
ATOM 684 O O . TYR A 1 85 ? 4.005 1.247 -2.935 1.00 95.94 85 TYR A O 1
ATOM 692 N N . LEU A 1 86 ? 6.253 1.343 -3.009 1.00 96.00 86 LEU A N 1
ATOM 693 C CA . LEU A 1 86 ? 6.377 0.965 -4.418 1.00 96.00 86 LEU A CA 1
ATOM 694 C C . LEU A 1 86 ? 5.783 -0.411 -4.725 1.00 96.00 86 LEU A C 1
ATOM 696 O O . LEU A 1 86 ? 5.096 -0.542 -5.734 1.00 96.00 86 LEU A O 1
ATOM 700 N N . ILE A 1 87 ? 5.993 -1.421 -3.872 1.00 96.50 87 ILE A N 1
ATOM 701 C CA . ILE A 1 87 ? 5.388 -2.754 -4.044 1.00 96.50 87 ILE A CA 1
ATOM 702 C C . ILE A 1 87 ? 3.864 -2.634 -4.168 1.00 96.50 87 ILE A C 1
ATOM 704 O O . ILE A 1 87 ? 3.276 -3.106 -5.144 1.00 96.50 87 ILE A O 1
ATOM 708 N N . TYR A 1 88 ? 3.225 -1.956 -3.214 1.00 96.75 88 TYR A N 1
ATOM 709 C CA . TYR A 1 88 ? 1.770 -1.803 -3.212 1.00 96.75 88 TYR A CA 1
ATOM 710 C C . TYR A 1 88 ? 1.272 -0.843 -4.298 1.00 96.75 88 TYR A C 1
ATOM 712 O O . TYR A 1 88 ? 0.141 -0.978 -4.767 1.00 96.75 88 TYR A O 1
ATOM 720 N N . TRP A 1 89 ? 2.102 0.097 -4.754 1.00 96.06 89 TRP A N 1
ATOM 721 C CA . TRP A 1 89 ? 1.793 0.914 -5.926 1.00 96.06 89 TRP A CA 1
ATOM 722 C C . TRP A 1 89 ? 1.789 0.065 -7.204 1.00 96.06 89 TRP A C 1
ATOM 724 O O . TRP A 1 89 ? 0.819 0.109 -7.959 1.00 96.06 89 TRP A O 1
ATOM 734 N N . PHE A 1 90 ? 2.790 -0.801 -7.404 1.00 95.81 90 PHE A N 1
ATOM 735 C CA . PHE A 1 90 ? 2.833 -1.732 -8.538 1.00 95.81 90 PHE A CA 1
ATOM 736 C C . PHE A 1 90 ? 1.641 -2.696 -8.557 1.00 95.81 90 PHE A C 1
ATOM 738 O O . PHE A 1 90 ? 1.084 -2.946 -9.626 1.00 95.81 90 PHE A O 1
ATOM 745 N N . TYR A 1 91 ? 1.196 -3.195 -7.399 1.00 95.19 91 TYR A N 1
ATOM 746 C CA . TYR A 1 91 ? -0.053 -3.965 -7.316 1.00 95.19 91 TYR A CA 1
ATOM 747 C C . TYR A 1 91 ? -1.269 -3.146 -7.771 1.00 95.19 91 TYR A C 1
ATOM 749 O O . TYR A 1 91 ? -2.155 -3.670 -8.441 1.00 95.19 91 TYR A O 1
ATOM 757 N N . GLY A 1 92 ? -1.299 -1.848 -7.460 1.00 92.44 92 GLY A N 1
ATOM 758 C CA . GLY A 1 92 ? -2.315 -0.920 -7.958 1.00 92.44 92 GLY A CA 1
ATOM 759 C C . GLY A 1 92 ? -2.274 -0.751 -9.476 1.00 92.44 92 GLY A C 1
ATOM 760 O O . GLY A 1 92 ? -3.321 -0.686 -10.116 1.00 92.44 92 GLY A O 1
ATOM 761 N N . GLN A 1 93 ? -1.074 -0.729 -10.054 1.00 90.75 93 GLN A N 1
ATOM 762 C CA . GLN A 1 93 ? -0.879 -0.618 -11.495 1.00 90.75 93 GLN A CA 1
ATOM 763 C C . GLN A 1 93 ? -1.349 -1.867 -12.250 1.00 90.75 93 GLN A C 1
ATOM 765 O O . GLN A 1 93 ? -2.025 -1.721 -13.265 1.00 90.75 93 GLN A O 1
ATOM 770 N N . LEU A 1 94 ? -1.095 -3.069 -11.725 1.00 89.50 94 LEU A N 1
ATOM 771 C CA . LEU A 1 94 ? -1.591 -4.325 -12.309 1.00 89.50 94 LEU A CA 1
ATOM 772 C C . LEU A 1 94 ? -3.120 -4.362 -12.455 1.00 89.50 94 LEU A C 1
ATOM 774 O O . LEU A 1 94 ? -3.630 -4.946 -13.401 1.00 89.50 94 LEU A O 1
ATOM 778 N N . ASN A 1 95 ? -3.864 -3.675 -11.583 1.00 80.00 95 ASN A N 1
ATOM 779 C CA . ASN A 1 95 ? -5.330 -3.600 -11.667 1.00 80.00 95 ASN A CA 1
ATOM 780 C C . ASN A 1 95 ? -5.856 -2.838 -12.886 1.00 80.00 95 ASN A C 1
ATOM 782 O O . ASN A 1 95 ? -7.059 -2.870 -13.147 1.00 80.00 95 ASN A O 1
ATOM 786 N N . LYS A 1 96 ? -4.979 -2.091 -13.561 1.00 80.62 96 LYS A N 1
ATOM 787 C CA . LYS A 1 96 ? -5.293 -1.296 -14.749 1.00 80.62 96 LYS A CA 1
ATOM 788 C C . LYS A 1 96 ? -4.956 -2.053 -16.044 1.00 80.62 96 LYS A C 1
ATOM 790 O O . LYS A 1 96 ? -5.214 -1.515 -17.113 1.00 80.62 96 LYS A O 1
ATOM 795 N N . MET A 1 97 ? -4.365 -3.248 -15.951 1.00 75.50 97 MET A N 1
ATOM 796 C CA . MET A 1 97 ? -3.975 -4.077 -17.095 1.00 75.50 97 MET A CA 1
ATOM 797 C C . MET A 1 97 ? -5.050 -5.102 -17.455 1.00 75.50 97 MET A C 1
ATOM 799 O O . MET A 1 97 ? -5.842 -5.507 -16.603 1.00 75.50 97 MET A O 1
ATOM 803 N N . ASP A 1 98 ? -5.022 -5.563 -18.707 1.00 72.56 98 ASP A N 1
ATOM 804 C CA . ASP A 1 98 ? -5.737 -6.773 -19.106 1.00 72.56 98 ASP A CA 1
ATOM 805 C C . ASP A 1 98 ? -5.164 -8.007 -18.384 1.00 72.56 98 ASP A C 1
ATOM 807 O O . ASP A 1 98 ? -3.962 -8.095 -18.114 1.00 72.56 98 ASP A O 1
ATOM 811 N N . TYR A 1 99 ? -6.032 -8.970 -18.078 1.00 73.75 99 TYR A N 1
ATOM 812 C CA . TYR A 1 99 ? -5.738 -10.162 -17.278 1.00 73.75 99 TYR A CA 1
ATOM 813 C C . TYR A 1 99 ? -5.017 -11.265 -18.070 1.00 73.75 99 TYR A C 1
ATOM 815 O O . TYR A 1 99 ? -5.052 -12.437 -17.688 1.00 73.75 99 TYR A O 1
ATOM 823 N N . ASP A 1 100 ? -4.349 -10.906 -19.165 1.00 85.44 100 ASP A N 1
ATOM 824 C CA . ASP A 1 100 ? -3.505 -11.832 -19.905 1.00 85.44 100 ASP A CA 1
ATOM 825 C C . ASP A 1 100 ? -2.321 -12.288 -19.032 1.00 85.44 100 ASP A C 1
ATOM 827 O O . ASP A 1 100 ? -1.555 -11.493 -18.476 1.00 85.44 100 ASP A O 1
ATOM 831 N N . VAL A 1 101 ? -2.172 -13.607 -18.904 1.00 87.00 101 VAL A N 1
ATOM 832 C CA . VAL A 1 101 ? -1.182 -14.237 -18.019 1.00 87.00 101 VAL A CA 1
ATOM 833 C C . VAL A 1 101 ? 0.248 -13.878 -18.432 1.00 87.00 101 VAL A C 1
ATOM 835 O O . VAL A 1 101 ? 1.103 -13.681 -17.561 1.00 87.00 101 VAL A O 1
ATOM 838 N N . ASN A 1 102 ? 0.521 -13.751 -19.734 1.00 88.56 102 ASN A N 1
ATOM 839 C CA . ASN A 1 102 ? 1.852 -13.393 -20.224 1.00 88.56 102 ASN A CA 1
ATOM 840 C C . ASN A 1 102 ? 2.182 -11.942 -19.870 1.00 88.56 102 ASN A C 1
ATOM 842 O O . ASN A 1 102 ? 3.290 -11.665 -19.402 1.00 88.56 102 ASN A O 1
ATOM 846 N N . ASN A 1 103 ? 1.211 -11.037 -20.004 1.00 89.06 103 ASN A N 1
ATOM 847 C CA . ASN A 1 103 ? 1.350 -9.643 -19.603 1.00 89.06 103 ASN A CA 1
ATOM 848 C C . ASN A 1 103 ? 1.606 -9.505 -18.097 1.00 89.06 103 ASN A C 1
ATOM 850 O O . ASN A 1 103 ? 2.529 -8.792 -17.699 1.00 89.06 103 ASN A O 1
ATOM 854 N N . ILE A 1 104 ? 0.863 -10.230 -17.255 1.00 91.38 104 ILE A N 1
ATOM 855 C CA . ILE A 1 104 ? 1.078 -10.228 -15.798 1.00 91.38 104 ILE A CA 1
ATOM 856 C C . ILE A 1 104 ? 2.477 -10.763 -15.449 1.00 91.38 104 ILE A C 1
ATOM 858 O O . ILE A 1 104 ? 3.208 -10.137 -14.675 1.00 91.38 104 ILE A O 1
ATOM 862 N N . ASN A 1 105 ? 2.897 -11.885 -16.047 1.00 92.38 105 ASN A N 1
ATOM 863 C CA . ASN A 1 105 ? 4.233 -12.448 -15.826 1.00 92.38 105 ASN A CA 1
ATOM 864 C C . ASN A 1 105 ? 5.340 -11.466 -16.249 1.00 92.38 105 ASN A C 1
ATOM 866 O O . ASN A 1 105 ? 6.295 -11.215 -15.508 1.00 92.38 105 ASN A O 1
ATOM 870 N N . SER A 1 106 ? 5.201 -10.880 -17.439 1.00 92.44 106 SER A N 1
ATOM 871 C CA . SER A 1 106 ? 6.146 -9.904 -17.981 1.00 92.44 106 SER A CA 1
ATOM 872 C C . SER A 1 106 ? 6.238 -8.663 -17.087 1.00 92.44 106 SER A C 1
ATOM 874 O O . SER A 1 106 ? 7.344 -8.233 -16.744 1.00 92.44 106 SER A O 1
ATOM 876 N N . PHE A 1 107 ? 5.105 -8.155 -16.593 1.00 93.81 107 PHE A N 1
ATOM 877 C CA . PHE A 1 107 ? 5.073 -7.063 -15.621 1.00 93.81 107 PHE A CA 1
ATOM 878 C C . PHE A 1 107 ? 5.829 -7.415 -14.333 1.00 93.81 107 PHE A C 1
ATOM 880 O O . PHE A 1 107 ? 6.700 -6.660 -13.899 1.00 93.81 107 PHE A O 1
ATOM 887 N N . HIS A 1 108 ? 5.570 -8.584 -13.740 1.00 94.81 108 HIS A N 1
ATOM 888 C CA . HIS A 1 108 ? 6.267 -9.027 -12.529 1.00 94.81 108 HIS A CA 1
ATOM 889 C C . HIS A 1 108 ? 7.787 -9.135 -12.716 1.00 94.81 108 HIS A C 1
ATOM 891 O O . HIS A 1 108 ? 8.557 -8.802 -11.805 1.00 94.81 108 HIS A O 1
ATOM 897 N N . ASN A 1 109 ? 8.240 -9.586 -13.887 1.00 94.88 109 ASN A N 1
ATOM 898 C CA . ASN A 1 109 ? 9.665 -9.667 -14.210 1.00 94.88 109 ASN A CA 1
ATOM 899 C C . ASN A 1 109 ? 10.291 -8.280 -14.359 1.00 94.88 109 ASN A C 1
ATOM 901 O O . ASN A 1 109 ? 11.357 -8.027 -13.795 1.00 94.88 109 ASN A O 1
ATOM 905 N N . LYS A 1 110 ? 9.596 -7.357 -15.028 1.00 95.38 110 LYS A N 1
ATOM 906 C CA . LYS A 1 110 ? 10.007 -5.955 -15.138 1.00 95.38 110 LYS A CA 1
ATOM 907 C C . LYS A 1 110 ? 10.115 -5.280 -13.759 1.00 95.38 110 LYS A C 1
ATOM 909 O O . LYS A 1 110 ? 11.145 -4.674 -13.469 1.00 95.38 110 LYS A O 1
ATOM 914 N N . VAL A 1 111 ? 9.148 -5.487 -12.857 1.00 96.19 111 VAL A N 1
ATOM 915 C CA . VAL A 1 111 ? 9.204 -4.988 -11.463 1.00 96.19 111 VAL A CA 1
ATOM 916 C C . VAL A 1 111 ? 10.376 -5.582 -10.681 1.00 96.19 111 VAL A C 1
ATOM 918 O O . VAL A 1 111 ? 11.098 -4.859 -9.996 1.00 96.19 111 VAL A O 1
ATOM 921 N N . THR A 1 112 ? 10.611 -6.888 -10.809 1.00 95.94 112 THR A N 1
ATOM 922 C CA . THR A 1 112 ? 11.738 -7.558 -10.135 1.00 95.94 112 THR A CA 1
ATOM 923 C C . THR A 1 112 ? 13.078 -6.986 -10.594 1.00 95.94 112 THR A C 1
ATOM 925 O O . THR A 1 112 ? 13.941 -6.677 -9.773 1.00 95.94 112 THR A O 1
ATOM 928 N N . ASN A 1 113 ? 13.246 -6.804 -11.905 1.00 95.44 113 ASN A N 1
ATOM 929 C CA . ASN A 1 113 ? 14.446 -6.198 -12.473 1.00 95.44 113 ASN A CA 1
ATOM 930 C C . ASN A 1 113 ? 14.620 -4.759 -11.986 1.00 95.44 113 ASN A C 1
ATOM 932 O O . ASN A 1 113 ? 15.707 -4.397 -11.538 1.00 95.44 113 ASN A O 1
ATOM 936 N N . TYR A 1 114 ? 13.541 -3.974 -11.988 1.00 95.31 114 TYR A N 1
ATOM 937 C CA . TYR A 1 114 ? 13.549 -2.616 -11.460 1.00 95.31 114 TYR A CA 1
ATOM 938 C C . TYR A 1 114 ? 14.044 -2.577 -10.008 1.00 95.31 114 TYR A C 1
ATOM 940 O O . TYR A 1 114 ? 14.967 -1.821 -9.709 1.00 95.31 114 TYR A O 1
ATOM 948 N N . PHE A 1 115 ? 13.511 -3.421 -9.118 1.00 95.75 115 PHE A N 1
ATOM 949 C CA . PHE A 1 115 ? 13.968 -3.477 -7.728 1.00 95.75 115 PHE A CA 1
ATOM 950 C C . PHE A 1 115 ? 15.430 -3.909 -7.604 1.00 95.75 115 PHE A C 1
ATOM 952 O O . PHE A 1 115 ? 16.190 -3.260 -6.891 1.00 95.75 115 PHE A O 1
ATOM 959 N N . ASN A 1 116 ? 15.855 -4.936 -8.340 1.00 94.44 116 ASN A N 1
ATOM 960 C CA . ASN A 1 116 ? 17.242 -5.406 -8.313 1.00 94.44 116 ASN A CA 1
ATOM 961 C C . ASN A 1 116 ? 18.241 -4.329 -8.767 1.00 94.44 116 ASN A C 1
ATOM 963 O O . ASN A 1 116 ? 19.360 -4.282 -8.262 1.00 94.44 116 ASN A O 1
ATOM 967 N N . THR A 1 117 ? 17.849 -3.470 -9.711 1.00 93.88 117 THR A N 1
ATOM 968 C CA . THR A 1 117 ? 18.696 -2.385 -10.221 1.00 93.88 117 THR A CA 1
ATOM 969 C C . THR A 1 117 ? 18.621 -1.129 -9.359 1.00 93.88 117 THR A C 1
ATOM 971 O O . THR A 1 117 ? 19.637 -0.478 -9.126 1.00 93.88 117 THR A O 1
ATOM 974 N N . LYS A 1 118 ? 17.424 -0.744 -8.906 1.00 93.31 118 LYS A N 1
ATOM 975 C CA . LYS A 1 118 ? 17.201 0.524 -8.200 1.00 93.31 118 LYS A CA 1
ATOM 976 C C . LYS A 1 118 ? 17.356 0.418 -6.699 1.00 93.31 118 LYS A C 1
ATOM 978 O O . LYS A 1 118 ? 17.632 1.446 -6.095 1.00 93.31 118 LYS A O 1
ATOM 983 N N . PHE A 1 119 ? 17.239 -0.772 -6.122 1.00 95.12 119 PHE A N 1
ATOM 984 C CA . PHE A 1 119 ? 17.366 -1.054 -4.690 1.00 95.12 119 PHE A CA 1
ATOM 985 C C . PHE A 1 119 ? 18.194 -2.333 -4.450 1.00 95.12 119 PHE A C 1
ATOM 987 O O . PHE A 1 119 ? 17.714 -3.252 -3.778 1.00 95.12 119 PHE A O 1
ATOM 994 N N . PRO A 1 120 ? 19.422 -2.441 -5.004 1.00 95.62 120 PRO A N 1
ATOM 995 C CA . PRO A 1 120 ? 20.253 -3.638 -4.854 1.00 95.62 120 PRO A CA 1
ATOM 996 C C . PRO A 1 120 ? 20.508 -4.007 -3.386 1.00 95.62 120 PRO A C 1
ATOM 998 O O . PRO A 1 120 ? 20.575 -5.188 -3.056 1.00 95.62 120 PRO A O 1
ATOM 1001 N N . GLU A 1 121 ? 20.574 -3.018 -2.493 1.00 95.75 121 GLU A N 1
ATOM 1002 C CA . GLU A 1 121 ? 20.752 -3.194 -1.050 1.00 95.75 121 GLU A CA 1
ATOM 1003 C C . GLU A 1 121 ? 19.556 -3.869 -0.354 1.00 95.75 121 GLU A C 1
ATOM 1005 O O . GLU A 1 121 ? 19.709 -4.409 0.739 1.00 95.75 121 GLU A O 1
ATOM 1010 N N . LEU A 1 122 ? 18.373 -3.873 -0.981 1.00 96.12 122 LEU A N 1
ATOM 1011 C CA . LEU A 1 122 ? 17.159 -4.520 -0.471 1.00 96.12 122 LEU A CA 1
ATOM 1012 C C . LEU A 1 122 ? 16.754 -5.755 -1.287 1.00 96.12 122 LEU A C 1
ATOM 1014 O O . LEU A 1 122 ? 15.690 -6.320 -1.036 1.00 96.12 122 LEU A O 1
ATOM 1018 N N . LYS A 1 123 ? 17.576 -6.191 -2.249 1.00 94.31 123 LYS A N 1
ATOM 1019 C CA . LYS A 1 123 ? 17.247 -7.244 -3.223 1.00 94.31 123 LYS A CA 1
ATOM 1020 C C . LYS A 1 123 ? 16.595 -8.481 -2.598 1.00 94.31 123 LYS A C 1
ATOM 1022 O O . LYS A 1 123 ? 15.507 -8.874 -3.012 1.00 94.31 123 LYS A O 1
ATOM 1027 N N . ASP A 1 124 ? 17.226 -9.081 -1.592 1.00 92.88 124 ASP A N 1
ATOM 1028 C CA . ASP A 1 124 ? 16.722 -10.320 -0.984 1.00 92.88 124 ASP A CA 1
ATOM 1029 C C . ASP A 1 124 ? 15.422 -10.102 -0.205 1.00 92.88 124 ASP A C 1
ATOM 1031 O O . ASP A 1 124 ? 14.532 -10.952 -0.224 1.00 92.88 124 ASP A O 1
ATOM 1035 N N . GLN A 1 125 ? 15.288 -8.948 0.452 1.00 93.12 125 GLN A N 1
ATOM 1036 C CA . GLN A 1 125 ? 14.069 -8.571 1.163 1.00 93.12 125 GLN A CA 1
ATOM 1037 C C . GLN A 1 125 ? 12.914 -8.354 0.176 1.00 93.12 125 GLN A C 1
ATOM 1039 O O . GLN A 1 125 ? 11.823 -8.882 0.380 1.00 93.12 125 GLN A O 1
ATOM 1044 N N . LEU A 1 126 ? 13.153 -7.617 -0.911 1.00 94.19 126 LEU A N 1
ATOM 1045 C CA . LEU A 1 126 ? 12.131 -7.296 -1.907 1.00 94.19 126 LEU A CA 1
ATOM 1046 C C . LEU A 1 126 ? 11.715 -8.521 -2.715 1.00 94.19 126 LEU A C 1
ATOM 1048 O O . LEU A 1 126 ? 10.527 -8.694 -2.952 1.00 94.19 126 LEU A O 1
ATOM 1052 N N . ASN A 1 127 ? 12.644 -9.414 -3.060 1.00 88.69 127 ASN A N 1
ATOM 1053 C CA . ASN A 1 127 ? 12.309 -10.658 -3.757 1.00 88.69 127 ASN A CA 1
ATOM 1054 C C . ASN A 1 127 ? 11.462 -11.614 -2.904 1.00 88.69 127 ASN A C 1
ATOM 1056 O O . ASN A 1 127 ? 10.709 -12.405 -3.463 1.00 88.69 127 ASN A O 1
ATOM 1060 N N . LYS A 1 128 ? 11.567 -11.544 -1.570 1.00 89.81 128 LYS A N 1
ATOM 1061 C CA . LYS A 1 128 ? 10.691 -12.292 -0.653 1.00 89.81 128 LYS A CA 1
ATOM 1062 C C . LYS A 1 128 ? 9.334 -11.616 -0.471 1.00 89.81 128 LYS A C 1
ATOM 1064 O O . LYS A 1 128 ? 8.317 -12.295 -0.414 1.00 89.81 128 LYS A O 1
ATOM 1069 N N . LYS A 1 129 ? 9.324 -10.286 -0.362 1.00 91.88 129 LYS A N 1
ATOM 1070 C CA . LYS A 1 129 ? 8.123 -9.500 -0.051 1.00 91.88 129 LYS A CA 1
ATOM 1071 C C . LYS A 1 129 ? 7.214 -9.264 -1.260 1.00 91.88 129 LYS A C 1
ATOM 1073 O O . LYS A 1 129 ? 5.993 -9.205 -1.124 1.00 91.88 129 LYS A O 1
ATOM 1078 N N . TYR A 1 130 ? 7.797 -9.102 -2.445 1.00 94.94 130 TYR A N 1
ATOM 1079 C CA . TYR A 1 130 ? 7.054 -8.906 -3.681 1.00 94.94 130 TYR A CA 1
ATOM 1080 C C . TYR A 1 130 ? 6.468 -10.233 -4.172 1.00 94.94 130 TYR A C 1
ATOM 1082 O O . TYR A 1 130 ? 7.183 -11.127 -4.622 1.00 94.94 130 TYR A O 1
ATOM 1090 N N . ILE A 1 131 ? 5.146 -10.347 -4.110 1.00 91.69 131 ILE A N 1
ATOM 1091 C CA . ILE A 1 131 ? 4.403 -11.533 -4.517 1.00 91.69 131 ILE A CA 1
ATOM 1092 C C . ILE A 1 131 ? 4.076 -11.446 -6.010 1.00 91.69 131 ILE A C 1
ATOM 1094 O O . ILE A 1 131 ? 3.395 -10.527 -6.468 1.00 91.69 131 ILE A O 1
ATOM 1098 N N . LYS A 1 132 ? 4.523 -12.453 -6.765 1.00 92.19 132 LYS A N 1
ATOM 1099 C CA . LYS A 1 132 ? 4.214 -12.636 -8.191 1.00 92.19 132 LYS A CA 1
ATOM 1100 C C . LYS A 1 132 ? 2.948 -13.478 -8.364 1.00 92.19 132 LYS A C 1
ATOM 1102 O O . LYS A 1 132 ? 3.028 -14.653 -8.712 1.00 92.19 132 LYS A O 1
ATOM 1107 N N . SER A 1 133 ? 1.790 -12.908 -8.034 1.00 89.31 133 SER A N 1
ATOM 1108 C CA . SER A 1 133 ? 0.506 -13.612 -8.132 1.00 89.31 133 SER A CA 1
ATOM 1109 C C . SER A 1 133 ? -0.252 -13.236 -9.398 1.00 89.31 133 SER A C 1
ATOM 1111 O O . SER A 1 133 ? -0.505 -12.065 -9.656 1.00 89.31 133 SER A O 1
ATOM 1113 N N . TYR A 1 134 ? -0.712 -14.250 -10.128 1.00 88.06 134 TYR A N 1
ATOM 1114 C CA . TYR A 1 134 ? -1.656 -14.085 -11.238 1.00 88.06 134 TYR A CA 1
ATOM 1115 C C . TYR A 1 134 ? -3.085 -13.814 -10.760 1.00 88.06 134 TYR A C 1
ATOM 1117 O O . TYR A 1 134 ? -3.934 -13.371 -11.530 1.00 88.06 134 TYR A O 1
ATOM 1125 N N . ASN A 1 135 ? -3.362 -14.054 -9.475 1.00 87.81 135 ASN A N 1
ATOM 1126 C CA . ASN A 1 135 ? -4.632 -13.695 -8.877 1.00 87.81 135 ASN A CA 1
ATOM 1127 C C . ASN A 1 135 ? -4.606 -12.210 -8.496 1.00 87.81 135 ASN A C 1
ATOM 1129 O O . ASN A 1 135 ? -4.211 -11.827 -7.395 1.00 87.81 135 ASN A O 1
ATOM 1133 N N . ILE A 1 136 ? -5.068 -11.362 -9.410 1.00 88.06 136 ILE A N 1
ATOM 1134 C CA . ILE A 1 136 ? -5.112 -9.911 -9.202 1.00 88.06 136 ILE A CA 1
ATOM 1135 C C . ILE A 1 136 ? -5.964 -9.526 -7.985 1.00 88.06 136 ILE A C 1
ATOM 1137 O O . ILE A 1 136 ? -5.641 -8.557 -7.299 1.00 88.06 136 ILE A O 1
ATOM 1141 N N . LYS A 1 137 ? -6.997 -10.309 -7.638 1.00 87.94 137 LYS A N 1
ATOM 1142 C CA . LYS A 1 137 ? -7.790 -10.061 -6.427 1.00 87.94 137 LYS A CA 1
ATOM 1143 C C . LYS A 1 137 ? -6.934 -10.175 -5.162 1.00 87.94 137 LYS A C 1
ATOM 1145 O O . LYS A 1 137 ? -7.112 -9.376 -4.245 1.00 87.94 137 LYS A O 1
ATOM 1150 N N . VAL A 1 138 ? -5.954 -11.082 -5.137 1.00 89.38 138 VAL A N 1
ATOM 1151 C CA . VAL A 1 138 ? -5.004 -11.178 -4.019 1.00 89.38 138 VAL A CA 1
ATOM 1152 C C . VAL A 1 138 ? -4.193 -9.894 -3.886 1.00 89.38 138 VAL A C 1
ATOM 1154 O O . VAL A 1 138 ? -4.106 -9.332 -2.793 1.00 89.38 138 VAL A O 1
ATOM 1157 N N . LEU A 1 139 ? -3.649 -9.397 -4.999 1.00 91.94 139 LEU A N 1
ATOM 1158 C CA . LEU A 1 139 ? -2.837 -8.178 -5.027 1.00 91.94 139 LEU A CA 1
ATOM 1159 C C . LEU A 1 139 ? -3.655 -6.929 -4.651 1.00 91.94 139 LEU A C 1
ATOM 1161 O O . LEU A 1 139 ? -3.166 -6.073 -3.913 1.00 91.94 139 LEU A O 1
ATOM 1165 N N . GLN A 1 140 ? -4.917 -6.856 -5.089 1.00 91.56 140 GLN A N 1
ATOM 1166 C CA . GLN A 1 140 ? -5.876 -5.817 -4.687 1.00 91.56 140 GLN A CA 1
ATOM 1167 C C . GLN A 1 140 ? -6.105 -5.818 -3.182 1.00 91.56 140 GLN A C 1
ATOM 1169 O O . GLN A 1 140 ? -5.961 -4.785 -2.537 1.00 91.56 140 GLN A O 1
ATOM 1174 N N . ASN A 1 141 ? -6.410 -6.985 -2.622 1.00 92.06 141 ASN A N 1
ATOM 1175 C CA . ASN A 1 141 ? -6.667 -7.147 -1.197 1.00 92.06 141 ASN A CA 1
ATOM 1176 C C . ASN A 1 141 ? -5.446 -6.736 -0.353 1.00 92.06 141 ASN A C 1
ATOM 1178 O O . ASN A 1 141 ? -5.605 -6.023 0.637 1.00 92.06 141 ASN A O 1
ATOM 1182 N N . LYS A 1 142 ? -4.227 -7.120 -0.775 1.00 93.06 142 LYS A N 1
ATOM 1183 C CA . LYS A 1 142 ? -2.970 -6.699 -0.124 1.00 93.06 142 LYS A CA 1
ATOM 1184 C C . LYS A 1 142 ? -2.839 -5.178 -0.108 1.00 93.06 142 LYS A C 1
ATOM 1186 O O . LYS A 1 142 ? -2.606 -4.588 0.943 1.00 93.06 142 LYS A O 1
ATOM 1191 N N . LYS A 1 143 ? -3.030 -4.544 -1.269 1.00 94.75 143 LYS A N 1
ATOM 1192 C CA . LYS A 1 143 ? -2.964 -3.087 -1.407 1.00 94.75 143 LYS A CA 1
ATOM 1193 C C . LYS A 1 143 ? -3.992 -2.375 -0.535 1.00 94.75 143 LYS A C 1
ATOM 1195 O O . LYS A 1 143 ? -3.618 -1.483 0.215 1.00 94.75 143 LYS A O 1
ATOM 1200 N N . GLU A 1 144 ? -5.262 -2.753 -0.623 1.00 94.50 144 GLU A N 1
ATOM 1201 C CA . GLU A 1 144 ? -6.336 -2.076 0.111 1.00 94.50 144 GLU A CA 1
ATOM 1202 C C . GLU A 1 144 ? -6.126 -2.157 1.628 1.00 94.50 144 GLU A C 1
ATOM 1204 O O . GLU A 1 144 ? -6.275 -1.154 2.329 1.00 94.50 144 GLU A O 1
ATOM 1209 N N . LEU A 1 145 ? -5.712 -3.326 2.130 1.00 94.62 145 LEU A N 1
ATOM 1210 C CA . LEU A 1 145 ? -5.402 -3.503 3.544 1.00 94.62 145 LEU A CA 1
ATOM 1211 C C . LEU A 1 145 ? -4.188 -2.658 3.964 1.00 94.62 145 LEU A C 1
ATOM 1213 O O . LEU A 1 145 ? -4.250 -1.946 4.968 1.00 94.62 145 LEU A O 1
ATOM 1217 N N . TYR A 1 146 ? -3.105 -2.685 3.185 1.00 95.69 146 TYR A N 1
ATOM 1218 C CA . TYR A 1 146 ? -1.900 -1.905 3.471 1.00 95.69 146 TYR A CA 1
ATOM 1219 C C . TYR A 1 146 ? -2.144 -0.390 3.450 1.00 95.69 146 T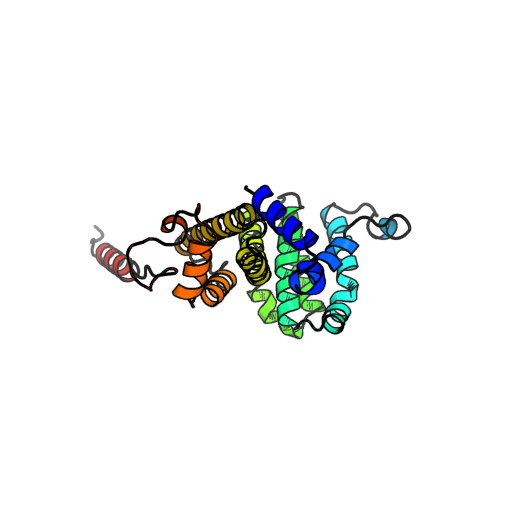YR A C 1
ATOM 1221 O O . TYR A 1 146 ? -1.716 0.327 4.364 1.00 95.69 146 TYR A O 1
ATOM 1229 N N . ASP A 1 147 ? -2.855 0.104 2.437 1.00 95.31 147 ASP A N 1
ATOM 1230 C CA . ASP A 1 147 ? -3.173 1.523 2.280 1.00 95.31 147 ASP A CA 1
ATOM 1231 C C . ASP A 1 147 ? -4.035 2.002 3.455 1.00 95.31 147 ASP A C 1
ATOM 1233 O O . ASP A 1 147 ? -3.715 3.012 4.091 1.00 95.31 147 ASP A O 1
ATOM 1237 N N . PHE A 1 148 ? -5.068 1.237 3.833 1.00 95.12 148 PHE A N 1
ATOM 1238 C CA . PHE A 1 148 ? -5.871 1.539 5.019 1.00 95.12 148 PHE A CA 1
ATOM 1239 C C . PHE A 1 148 ? -5.021 1.632 6.287 1.00 95.12 148 PHE A C 1
ATOM 1241 O O . PHE A 1 148 ? -5.153 2.596 7.040 1.00 95.12 148 PHE A O 1
ATOM 1248 N N . LEU A 1 149 ? -4.125 0.673 6.531 1.00 94.31 149 LEU A N 1
ATOM 1249 C CA . LEU A 1 149 ? -3.302 0.640 7.747 1.00 94.31 149 LEU A CA 1
ATOM 1250 C C . LEU A 1 149 ? -2.362 1.851 7.862 1.00 94.31 149 LEU A C 1
ATOM 1252 O O . LEU A 1 149 ? -2.084 2.331 8.971 1.00 94.31 149 LEU A O 1
ATOM 1256 N N . ASN A 1 150 ? -1.920 2.387 6.724 1.00 94.25 150 ASN A N 1
ATOM 1257 C CA . ASN A 1 150 ? -1.143 3.623 6.650 1.00 94.25 150 ASN A CA 1
ATOM 1258 C C . ASN A 1 150 ? -2.010 4.878 6.815 1.00 94.25 150 ASN A C 1
ATOM 1260 O O . ASN A 1 150 ? -1.572 5.859 7.426 1.00 94.25 150 ASN A O 1
ATOM 1264 N N . TYR A 1 151 ? -3.245 4.855 6.315 1.00 93.12 151 TYR A N 1
ATOM 1265 C CA . TYR A 1 151 ? -4.171 5.983 6.414 1.00 93.12 151 TYR A CA 1
ATOM 1266 C C . TYR A 1 151 ? -4.967 6.026 7.723 1.00 93.12 151 TYR A C 1
ATOM 1268 O O . TYR A 1 151 ? -5.506 7.080 8.066 1.00 93.12 151 TYR A O 1
ATOM 1276 N N . TYR A 1 152 ? -4.987 4.936 8.496 1.00 92.25 152 TYR A N 1
ATOM 1277 C CA . TYR A 1 152 ? -5.831 4.783 9.683 1.00 92.25 152 TYR A CA 1
ATOM 1278 C C . TYR A 1 152 ? -5.671 5.917 10.694 1.00 92.25 152 TYR A C 1
ATOM 1280 O O . TYR A 1 152 ? -6.661 6.376 11.247 1.00 92.25 152 TYR A O 1
ATOM 1288 N N . LYS A 1 153 ? -4.455 6.441 10.899 1.00 91.31 153 LYS A N 1
ATOM 1289 C CA . LYS A 1 153 ? -4.254 7.558 11.838 1.00 91.31 153 LYS A CA 1
ATOM 1290 C C . LYS A 1 153 ? -5.046 8.813 11.442 1.00 91.31 153 LYS A C 1
ATOM 1292 O O . LYS A 1 153 ? -5.621 9.457 12.304 1.00 91.31 153 LYS A O 1
ATOM 1297 N N . TYR A 1 154 ? -5.151 9.111 10.147 1.00 91.56 154 TYR A N 1
ATOM 1298 C CA . TYR A 1 154 ? -5.921 10.259 9.656 1.00 91.56 154 TYR A CA 1
ATOM 1299 C C . TYR A 1 154 ? -7.421 9.992 9.717 1.00 91.56 154 TYR A C 1
ATOM 1301 O O . TYR A 1 154 ? -8.197 10.880 10.051 1.00 91.56 154 TYR A O 1
ATOM 1309 N N . ILE A 1 155 ? -7.826 8.752 9.431 1.00 90.94 155 ILE A N 1
ATOM 1310 C CA . ILE A 1 155 ? -9.214 8.306 9.599 1.00 90.94 155 ILE A CA 1
ATOM 1311 C C . ILE A 1 155 ? -9.627 8.467 11.067 1.00 90.94 155 ILE A C 1
ATOM 1313 O O . ILE A 1 155 ? -10.679 9.029 11.358 1.00 90.94 155 ILE A O 1
ATOM 1317 N N . LYS A 1 156 ? -8.772 8.039 11.997 1.00 90.31 156 LYS A N 1
ATOM 1318 C CA . LYS A 1 156 ? -8.976 8.178 13.439 1.00 90.31 156 LYS A CA 1
ATOM 1319 C C . LYS A 1 156 ? -9.096 9.644 13.860 1.00 90.31 156 LYS A C 1
ATOM 1321 O O . LYS A 1 156 ? -10.020 9.985 14.594 1.00 90.31 156 LYS A O 1
ATOM 1326 N N . ASP A 1 157 ? -8.215 10.514 13.369 1.00 89.75 157 ASP A N 1
ATOM 1327 C CA . ASP A 1 157 ? -8.281 11.954 13.649 1.00 89.75 157 ASP A CA 1
ATOM 1328 C C . ASP A 1 157 ? -9.616 12.561 13.185 1.00 89.75 157 ASP A C 1
ATOM 1330 O O . ASP A 1 157 ? -10.231 13.339 13.914 1.00 89.75 157 ASP A O 1
ATOM 1334 N N . MET A 1 158 ? -10.109 12.156 12.012 1.00 89.12 158 MET A N 1
ATOM 1335 C CA . MET A 1 158 ? -11.406 12.593 11.487 1.00 89.12 158 MET A CA 1
ATOM 1336 C C . MET A 1 158 ? -12.589 12.102 12.324 1.00 89.12 158 MET A C 1
ATOM 1338 O O . MET A 1 158 ? -13.494 12.882 12.630 1.00 89.12 158 MET A O 1
ATOM 1342 N N . LEU A 1 159 ? -12.561 10.830 12.734 1.00 89.25 159 LEU A N 1
ATOM 1343 C CA . LEU A 1 159 ? -13.574 10.241 13.612 1.00 89.25 159 LEU A CA 1
ATOM 1344 C C . LEU A 1 159 ? -13.627 10.958 14.968 1.00 89.25 159 LEU A C 1
ATOM 1346 O O . LEU A 1 159 ? -14.710 11.239 15.479 1.00 89.25 159 LEU A O 1
ATOM 1350 N N . ASN A 1 160 ? -12.470 11.322 15.525 1.00 88.50 160 ASN A N 1
ATOM 1351 C CA . ASN A 1 160 ? -12.385 12.082 16.774 1.00 88.50 160 ASN A CA 1
ATOM 1352 C C . ASN A 1 160 ? -12.972 13.494 16.659 1.00 88.50 160 ASN A C 1
ATOM 1354 O O . ASN A 1 160 ? -13.526 14.007 17.628 1.00 88.50 160 ASN A O 1
ATOM 1358 N N . GLN A 1 161 ? -12.897 14.103 15.476 1.00 87.62 161 GLN A N 1
ATOM 1359 C CA . GLN A 1 161 ? -13.501 15.407 15.187 1.00 87.62 161 GLN A CA 1
ATOM 1360 C C . GLN A 1 161 ? -14.991 15.316 14.818 1.00 87.62 161 GLN A C 1
ATOM 1362 O O . GLN A 1 161 ? -15.604 16.335 14.505 1.00 87.62 161 GLN A O 1
ATOM 1367 N N . ASN A 1 162 ? -15.579 14.114 14.840 1.00 82.31 162 ASN A N 1
ATOM 1368 C CA . ASN A 1 162 ? -16.939 13.826 14.386 1.00 82.31 162 ASN A CA 1
ATOM 1369 C C . ASN A 1 162 ? -17.220 14.265 12.933 1.00 82.31 162 ASN A C 1
ATOM 1371 O O . ASN A 1 162 ? -18.347 14.624 12.584 1.00 82.31 162 ASN A O 1
ATOM 1375 N N . ARG A 1 163 ? -16.195 14.256 12.069 1.00 76.56 163 ARG A N 1
ATOM 1376 C CA . ARG A 1 163 ? -16.300 14.680 10.666 1.00 76.56 163 ARG A CA 1
ATOM 1377 C C . ARG A 1 163 ? -16.510 13.484 9.754 1.00 76.56 163 ARG A C 1
ATOM 1379 O O . ARG A 1 163 ? -15.668 12.598 9.673 1.00 76.56 163 ARG A O 1
ATOM 1386 N N . ASN A 1 164 ? -17.602 13.504 8.987 1.00 76.81 164 ASN A N 1
ATOM 1387 C CA . ASN A 1 164 ? -17.921 12.473 7.992 1.00 76.81 164 ASN A CA 1
ATOM 1388 C C . ASN A 1 164 ? -17.908 11.037 8.555 1.00 76.81 164 ASN A C 1
ATOM 1390 O O . ASN A 1 164 ? -17.600 10.091 7.822 1.00 76.81 164 ASN A O 1
ATOM 1394 N N . ASN A 1 165 ? -18.265 10.873 9.837 1.00 80.56 165 ASN A N 1
ATOM 1395 C CA . ASN A 1 165 ? -18.133 9.609 10.563 1.00 80.56 165 ASN A CA 1
ATOM 1396 C C . ASN A 1 165 ? -18.712 8.434 9.781 1.00 80.56 165 ASN A C 1
ATOM 1398 O O . ASN A 1 165 ? -18.034 7.433 9.625 1.00 80.56 165 ASN A O 1
ATOM 1402 N N . GLN A 1 166 ? -19.896 8.567 9.176 1.00 85.94 166 GLN A N 1
ATOM 1403 C CA . GLN A 1 166 ? -20.513 7.468 8.430 1.00 85.94 166 GLN A CA 1
ATOM 1404 C C . GLN A 1 166 ? -19.625 6.914 7.301 1.00 85.94 166 GLN A C 1
ATOM 1406 O O . GLN A 1 166 ? -19.495 5.699 7.173 1.00 85.94 166 GLN A O 1
ATOM 1411 N N . LYS A 1 167 ? -18.984 7.770 6.493 1.00 88.88 167 LYS A N 1
ATOM 1412 C CA . LYS A 1 167 ? -18.126 7.322 5.379 1.00 88.88 167 LYS A CA 1
ATOM 1413 C C . LYS A 1 167 ? -16.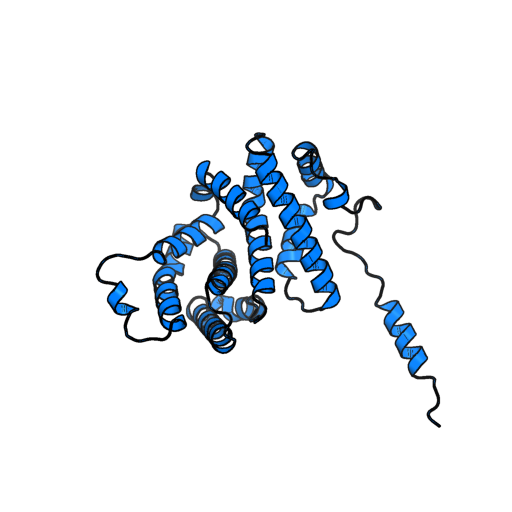858 6.642 5.893 1.00 88.88 167 LYS A C 1
ATOM 1415 O O . LYS A 1 167 ? -16.488 5.584 5.389 1.00 88.88 167 LYS A O 1
ATOM 1420 N N . PHE A 1 168 ? -16.238 7.199 6.931 1.00 89.81 168 PHE A N 1
ATOM 1421 C CA . PHE A 1 168 ? -15.062 6.598 7.560 1.00 89.81 168 PHE A CA 1
ATOM 1422 C C . PHE A 1 168 ? -15.382 5.290 8.277 1.00 89.81 168 PHE A C 1
ATOM 1424 O O . PHE A 1 168 ? -14.676 4.305 8.091 1.00 89.81 168 PHE A O 1
ATOM 1431 N N . CYS A 1 169 ? -16.489 5.235 9.007 1.00 87.88 169 CYS A N 1
ATOM 1432 C CA . CYS A 1 169 ? -16.991 4.022 9.633 1.00 87.88 169 CYS A CA 1
ATOM 1433 C C . CYS A 1 169 ? -17.295 2.941 8.587 1.00 87.88 169 CYS A C 1
ATOM 1435 O O . CYS A 1 169 ? -16.891 1.797 8.766 1.00 87.88 169 CYS A O 1
ATOM 1437 N N . ASN A 1 170 ? -17.916 3.290 7.455 1.00 88.44 170 ASN A N 1
ATOM 1438 C CA . ASN A 1 170 ? -18.131 2.346 6.354 1.00 88.44 170 ASN A CA 1
ATOM 1439 C C . ASN A 1 170 ? -16.808 1.803 5.795 1.00 88.44 170 ASN A C 1
ATOM 1441 O O . ASN A 1 170 ? -16.721 0.609 5.505 1.00 88.44 170 ASN A O 1
ATOM 1445 N N . TYR A 1 171 ? -15.782 2.650 5.673 1.00 91.19 171 TYR A N 1
ATOM 1446 C CA . TYR A 1 171 ? -14.457 2.218 5.230 1.00 91.19 171 TYR A CA 1
ATOM 1447 C C . TYR A 1 171 ? -13.785 1.281 6.244 1.00 91.19 171 TYR A C 1
ATOM 1449 O O . TYR A 1 171 ? -13.275 0.231 5.859 1.00 91.19 171 TYR A O 1
ATOM 1457 N N . VAL A 1 172 ? -13.874 1.586 7.542 1.00 89.62 172 VAL A N 1
ATOM 1458 C CA . VAL A 1 172 ? -13.406 0.690 8.612 1.00 89.62 172 VAL A CA 1
ATOM 1459 C C . VAL A 1 172 ? -14.120 -0.664 8.533 1.00 89.62 172 VAL A C 1
ATOM 1461 O O . VAL A 1 172 ? -13.456 -1.694 8.476 1.00 89.62 172 VAL A O 1
ATOM 1464 N N . VAL A 1 173 ? -15.456 -0.695 8.441 1.00 86.69 173 VAL A N 1
ATOM 1465 C CA . VAL A 1 173 ? -16.213 -1.959 8.303 1.00 86.69 173 VAL A CA 1
ATOM 1466 C C . VAL A 1 173 ? -15.763 -2.749 7.086 1.00 86.69 173 VAL A C 1
ATOM 1468 O O . VAL A 1 173 ? -15.610 -3.968 7.164 1.00 86.69 173 VAL A O 1
ATOM 1471 N N . TYR A 1 174 ? -15.587 -2.068 5.956 1.00 89.56 174 TYR A N 1
ATOM 1472 C CA . TYR A 1 174 ? -15.131 -2.695 4.727 1.00 89.56 174 TYR A CA 1
ATOM 1473 C C . TYR A 1 174 ? -13.785 -3.397 4.929 1.00 89.56 174 TYR A C 1
ATOM 1475 O O . TYR A 1 174 ? -13.665 -4.574 4.595 1.00 89.56 174 TYR A O 1
ATOM 1483 N N . ILE A 1 175 ? -12.813 -2.723 5.545 1.00 91.44 175 ILE A N 1
ATOM 1484 C CA . ILE A 1 175 ? -11.481 -3.293 5.760 1.00 91.44 175 ILE A CA 1
ATOM 1485 C C . ILE A 1 175 ? -11.490 -4.424 6.786 1.00 91.44 175 ILE A C 1
ATOM 1487 O O . ILE A 1 175 ? -10.776 -5.404 6.608 1.00 91.44 175 ILE A O 1
ATOM 1491 N N . PHE A 1 176 ? -12.324 -4.360 7.820 1.00 87.12 176 PHE A N 1
ATOM 1492 C CA . PHE A 1 176 ? -12.436 -5.461 8.780 1.00 87.12 176 PHE A CA 1
ATOM 1493 C C . PHE A 1 176 ? -13.054 -6.713 8.143 1.00 87.12 176 PHE A C 1
ATOM 1495 O O . PHE A 1 176 ? -12.610 -7.828 8.417 1.00 87.12 176 PHE A O 1
ATOM 1502 N N . LYS A 1 177 ? -14.026 -6.544 7.235 1.00 86.56 177 LYS A N 1
ATOM 1503 C CA . LYS A 1 177 ? -14.544 -7.652 6.416 1.00 86.56 177 LYS A CA 1
ATOM 1504 C C . LYS A 1 177 ? -13.473 -8.202 5.478 1.00 86.56 177 LYS A C 1
ATOM 1506 O O . LYS A 1 177 ? -13.282 -9.410 5.448 1.00 86.56 177 LYS A O 1
ATOM 1511 N N . LEU A 1 178 ? -12.743 -7.325 4.786 1.00 89.69 178 LEU A N 1
ATOM 1512 C CA . LEU A 1 178 ? -11.631 -7.709 3.917 1.00 89.69 178 LEU A CA 1
ATOM 1513 C C . LEU A 1 178 ? -10.554 -8.486 4.685 1.00 89.69 178 LEU A C 1
ATOM 1515 O O . LEU A 1 178 ? -10.077 -9.507 4.211 1.00 89.69 178 LEU A O 1
ATOM 1519 N N . TYR A 1 179 ? -10.188 -8.029 5.882 1.00 87.69 179 TYR A N 1
ATOM 1520 C CA . TYR A 1 179 ? -9.233 -8.715 6.748 1.00 87.69 179 TYR A CA 1
ATOM 1521 C C . TYR A 1 179 ? -9.728 -10.108 7.142 1.00 87.69 179 TYR A C 1
ATOM 1523 O O . TYR A 1 179 ? -8.953 -11.058 7.102 1.00 87.69 179 TYR A O 1
ATOM 1531 N N . LYS A 1 180 ? -11.020 -10.248 7.471 1.00 83.69 180 LYS A N 1
ATOM 1532 C CA . LYS A 1 180 ? -11.629 -11.553 7.744 1.00 83.69 180 LYS A CA 1
ATOM 1533 C C . LYS A 1 180 ? -11.568 -12.474 6.522 1.00 83.69 180 LYS A C 1
ATOM 1535 O O . LYS A 1 180 ? -11.158 -13.615 6.668 1.00 83.69 180 LYS A O 1
ATOM 1540 N N . GLU A 1 181 ? -11.923 -11.976 5.338 1.00 83.81 181 GLU A N 1
ATOM 1541 C CA . GLU A 1 181 ? -11.835 -12.735 4.080 1.00 83.81 181 GLU A CA 1
ATOM 1542 C C . GLU A 1 181 ? -10.397 -13.195 3.809 1.00 83.81 181 GLU A C 1
ATOM 1544 O O . GLU A 1 181 ? -10.158 -14.382 3.620 1.00 83.81 181 GLU A O 1
ATOM 1549 N N . ILE A 1 182 ? -9.428 -12.274 3.885 1.00 84.19 182 ILE A N 1
ATOM 1550 C CA . ILE A 1 182 ? -7.994 -12.565 3.746 1.00 84.19 182 ILE A CA 1
ATOM 1551 C C . ILE A 1 182 ? -7.560 -13.646 4.725 1.00 84.19 182 ILE A C 1
ATOM 1553 O O . ILE A 1 182 ? -6.790 -14.532 4.375 1.00 84.19 182 ILE A O 1
ATOM 1557 N N . HIS A 1 183 ? -8.016 -13.545 5.963 1.00 76.44 183 HIS A N 1
ATOM 1558 C CA . HIS A 1 183 ? -7.642 -14.462 7.009 1.00 76.44 183 HIS A CA 1
ATOM 1559 C C . HIS A 1 183 ? -8.233 -15.870 6.801 1.00 76.44 183 HIS A C 1
ATOM 1561 O O . HIS A 1 183 ? -7.537 -16.873 6.974 1.00 76.44 183 HIS A O 1
ATOM 1567 N N . ASP A 1 184 ? -9.506 -15.948 6.425 1.00 73.69 184 ASP A N 1
ATOM 1568 C CA . ASP A 1 184 ? -10.179 -17.216 6.154 1.00 73.69 184 ASP A CA 1
ATOM 1569 C C . ASP A 1 184 ? -9.544 -17.893 4.919 1.00 73.69 184 ASP A C 1
ATOM 1571 O O . ASP A 1 184 ? -9.216 -19.084 4.967 1.00 73.69 184 ASP A O 1
ATOM 1575 N N . ASP A 1 185 ? -9.237 -17.114 3.874 1.00 69.69 185 ASP A N 1
ATOM 1576 C CA . ASP A 1 185 ? -8.481 -17.561 2.698 1.00 69.69 185 ASP A CA 1
ATOM 1577 C C . ASP A 1 185 ? -7.057 -18.003 3.075 1.00 69.69 185 ASP A C 1
ATOM 1579 O O . ASP A 1 185 ? -6.612 -19.072 2.657 1.00 69.69 185 ASP A O 1
ATOM 1583 N N . TYR A 1 186 ? -6.349 -17.232 3.905 1.00 64.81 186 TYR A N 1
ATOM 1584 C CA . TYR A 1 186 ? -4.994 -17.530 4.376 1.00 64.81 186 TYR A CA 1
ATOM 1585 C C . TYR A 1 186 ? -4.922 -18.884 5.079 1.00 64.81 186 TYR A C 1
ATOM 1587 O O . TYR A 1 186 ? -4.074 -19.707 4.734 1.00 64.81 186 TYR A O 1
ATOM 1595 N N . ASN A 1 187 ? -5.842 -19.147 6.009 1.00 62.12 187 ASN A N 1
ATOM 1596 C CA . ASN A 1 187 ? -5.911 -20.434 6.701 1.00 62.12 187 ASN A CA 1
ATOM 1597 C C . ASN A 1 187 ? -6.280 -21.586 5.769 1.00 62.12 187 ASN A C 1
ATOM 1599 O O . ASN A 1 187 ? -5.871 -22.721 6.007 1.00 62.12 187 ASN A O 1
ATOM 1603 N N . SER A 1 188 ? -7.066 -21.314 4.726 1.00 57.16 188 SER A N 1
ATOM 1604 C CA . SER A 1 188 ? -7.428 -22.331 3.740 1.00 57.16 188 SER A CA 1
ATOM 1605 C C . SER A 1 188 ? -6.276 -22.656 2.780 1.00 57.16 188 SER A C 1
ATOM 1607 O O . SER A 1 188 ? -6.138 -23.803 2.359 1.00 57.16 188 SER A O 1
ATOM 1609 N N . MET A 1 189 ? -5.427 -21.670 2.462 1.00 60.31 189 MET A N 1
ATOM 1610 C CA . MET A 1 189 ? -4.370 -21.788 1.452 1.00 60.31 189 MET A CA 1
ATOM 1611 C C . MET A 1 189 ? -2.963 -22.007 2.027 1.00 60.31 189 MET A C 1
ATOM 1613 O O . MET A 1 189 ? -2.089 -22.440 1.278 1.00 60.31 189 MET A O 1
ATOM 1617 N N . ASN A 1 190 ? -2.709 -21.696 3.308 1.00 64.50 190 ASN A N 1
ATOM 1618 C CA . ASN A 1 190 ? -1.379 -21.720 3.948 1.00 64.50 190 ASN A CA 1
ATOM 1619 C C . ASN A 1 190 ? -0.272 -21.053 3.098 1.00 64.50 190 ASN A C 1
ATOM 1621 O O . ASN A 1 190 ? 0.885 -21.469 3.110 1.00 64.50 190 ASN A O 1
ATOM 1625 N N . SER A 1 191 ? -0.623 -20.025 2.320 1.00 71.69 191 SER A N 1
ATOM 1626 C CA . SER A 1 191 ? 0.257 -19.490 1.274 1.00 71.69 191 SER A CA 1
ATOM 1627 C C . SER A 1 191 ? 1.337 -18.537 1.790 1.00 71.69 191 SER A C 1
ATOM 1629 O O . SER A 1 191 ? 2.264 -18.219 1.048 1.00 71.69 191 SER A O 1
ATOM 1631 N N . GLY A 1 192 ? 1.212 -18.023 3.020 1.00 76.81 192 GLY A N 1
ATOM 1632 C CA . GLY A 1 192 ? 2.094 -16.966 3.539 1.00 76.81 192 GLY A CA 1
ATOM 1633 C C . GLY A 1 192 ? 1.889 -15.601 2.863 1.00 76.81 192 GLY A C 1
ATOM 1634 O O . GLY A 1 192 ? 2.540 -14.620 3.208 1.00 76.81 192 GLY A O 1
ATOM 1635 N N . TRP A 1 193 ? 0.980 -15.496 1.882 1.00 84.12 193 TRP A N 1
ATOM 1636 C CA . TRP A 1 193 ? 0.883 -14.315 1.019 1.00 84.12 193 TRP A CA 1
ATOM 1637 C C . TRP A 1 193 ? 0.449 -13.049 1.741 1.00 84.12 193 TRP A C 1
ATOM 1639 O O . TRP A 1 193 ? 0.676 -11.980 1.194 1.00 84.12 193 TRP A O 1
ATOM 1649 N N . TYR A 1 194 ? -0.15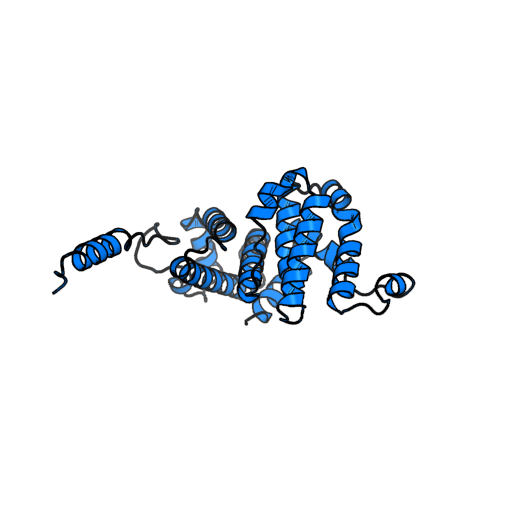9 -13.146 2.920 1.00 86.88 194 TYR A N 1
ATOM 1650 C CA . TYR A 1 194 ? -0.675 -12.007 3.683 1.00 86.88 194 TYR A CA 1
ATOM 1651 C C . TYR A 1 194 ? 0.046 -11.788 5.018 1.00 86.88 194 TYR A C 1
ATOM 1653 O O . TYR A 1 194 ? -0.433 -11.008 5.838 1.00 86.88 194 TYR A O 1
ATOM 1661 N N . ASP A 1 195 ? 1.176 -12.465 5.260 1.00 86.56 195 ASP A N 1
ATOM 1662 C CA . ASP A 1 195 ? 1.867 -12.440 6.559 1.00 86.56 195 ASP A CA 1
ATOM 1663 C C . ASP A 1 195 ? 2.190 -11.011 7.020 1.00 86.56 195 ASP A C 1
ATOM 1665 O O . ASP A 1 195 ? 1.918 -10.642 8.165 1.00 86.56 195 ASP A O 1
ATOM 1669 N N . ASP A 1 196 ? 2.713 -10.187 6.110 1.00 88.69 196 ASP A N 1
ATOM 1670 C CA . ASP A 1 196 ? 3.085 -8.801 6.395 1.00 88.69 196 ASP A CA 1
ATOM 1671 C C . ASP A 1 196 ? 1.864 -7.929 6.715 1.00 88.69 196 ASP A C 1
ATOM 1673 O O . ASP A 1 196 ? 1.888 -7.165 7.684 1.00 88.69 196 ASP A O 1
ATOM 1677 N N . GLU A 1 197 ? 0.783 -8.027 5.933 1.00 91.19 197 GLU A N 1
ATOM 1678 C CA . GLU A 1 197 ? -0.422 -7.230 6.171 1.00 91.19 197 GLU A CA 1
ATOM 1679 C C . GLU A 1 197 ? -1.172 -7.683 7.422 1.00 91.19 197 GLU A C 1
ATOM 1681 O O . GLU A 1 197 ? -1.664 -6.840 8.174 1.00 91.19 197 GLU A O 1
ATOM 1686 N N . ILE A 1 198 ? -1.229 -8.994 7.680 1.00 88.31 198 ILE A N 1
ATOM 1687 C CA . ILE A 1 198 ? -1.831 -9.547 8.895 1.00 88.31 198 ILE A CA 1
ATOM 1688 C C . ILE A 1 198 ? -1.053 -9.072 10.116 1.00 88.31 198 ILE A C 1
ATOM 1690 O O . ILE A 1 198 ? -1.660 -8.604 11.081 1.00 88.31 198 ILE A O 1
ATOM 1694 N N . LYS A 1 199 ? 0.281 -9.140 10.074 1.00 87.94 199 LYS A N 1
ATOM 1695 C CA . LYS A 1 199 ? 1.125 -8.632 11.153 1.00 87.94 199 LYS A CA 1
ATOM 1696 C C . LYS A 1 199 ? 0.904 -7.137 11.371 1.00 87.94 199 LYS A C 1
ATOM 1698 O O . LYS A 1 199 ? 0.656 -6.729 12.500 1.00 87.94 199 LYS A O 1
ATOM 1703 N N . LEU A 1 200 ? 0.919 -6.333 10.308 1.00 89.69 200 LEU A N 1
ATOM 1704 C CA . LEU A 1 200 ? 0.710 -4.887 10.407 1.00 89.69 200 LEU A CA 1
ATOM 1705 C C . LEU A 1 200 ? -0.673 -4.541 10.979 1.00 89.69 200 LEU A C 1
ATOM 1707 O O . LEU A 1 200 ? -0.794 -3.610 11.778 1.00 89.69 200 LEU A O 1
ATOM 1711 N N . PHE A 1 201 ? -1.710 -5.291 10.596 1.00 89.62 201 PHE A N 1
ATOM 1712 C CA . PHE A 1 201 ? -3.049 -5.146 11.157 1.00 89.62 201 PHE A CA 1
ATOM 1713 C C . PHE A 1 201 ? -3.052 -5.473 12.649 1.00 89.62 201 PHE A C 1
ATOM 1715 O O . PHE A 1 201 ? -3.494 -4.654 13.456 1.00 89.62 201 PHE A O 1
ATOM 1722 N N . LYS A 1 202 ? -2.503 -6.631 13.031 1.00 85.12 202 LYS A N 1
ATOM 1723 C CA . LYS A 1 202 ? -2.391 -7.037 14.434 1.00 85.12 202 LYS A CA 1
ATOM 1724 C C . LYS A 1 202 ? -1.638 -5.992 15.247 1.00 85.12 202 LYS A C 1
ATOM 1726 O O . LYS A 1 202 ? -2.186 -5.533 16.234 1.00 85.12 202 LYS A O 1
ATOM 1731 N N . ASP A 1 203 ? -0.470 -5.536 14.804 1.00 85.62 203 ASP A N 1
ATOM 1732 C CA . ASP A 1 203 ? 0.338 -4.534 15.512 1.00 85.62 203 ASP A CA 1
ATOM 1733 C C . ASP A 1 203 ? -0.418 -3.210 15.713 1.00 85.62 203 ASP A C 1
ATOM 1735 O O . ASP A 1 203 ? -0.336 -2.594 16.776 1.00 85.62 203 ASP A O 1
ATOM 1739 N N . LYS A 1 204 ? -1.197 -2.778 14.712 1.00 85.75 204 LYS A N 1
ATOM 1740 C CA . LYS A 1 204 ? -1.998 -1.547 14.780 1.00 85.75 204 LYS A CA 1
ATOM 1741 C C . LYS A 1 204 ? -3.175 -1.661 15.755 1.00 85.75 204 LYS A C 1
ATOM 1743 O O . LYS A 1 204 ? -3.509 -0.673 16.405 1.00 85.75 204 LYS A O 1
ATOM 1748 N N . PHE A 1 205 ? -3.779 -2.843 15.865 1.00 80.69 205 PHE A N 1
ATOM 1749 C CA . PHE A 1 205 ? -4.975 -3.087 16.678 1.00 80.69 205 PHE A CA 1
ATOM 1750 C C . PHE A 1 205 ? -4.710 -3.939 17.936 1.00 80.69 205 PHE A C 1
ATOM 1752 O O . PHE A 1 205 ? -5.657 -4.310 18.623 1.00 80.69 205 PHE A O 1
ATOM 1759 N N . ASN A 1 206 ? -3.442 -4.210 18.279 1.00 70.25 206 ASN A N 1
ATOM 1760 C CA . ASN A 1 206 ? -3.039 -5.038 19.429 1.00 70.25 206 ASN A CA 1
ATOM 1761 C C . ASN A 1 206 ? -3.417 -4.394 20.779 1.00 70.25 206 ASN A C 1
ATOM 1763 O O . ASN A 1 206 ? -3.601 -5.082 21.776 1.00 70.25 206 ASN A O 1
ATOM 1767 N N . GLY A 1 207 ? -3.595 -3.067 20.811 1.00 62.50 207 GLY A N 1
ATOM 1768 C CA . GLY A 1 207 ? -4.173 -2.307 21.931 1.00 62.50 207 GLY A CA 1
ATOM 1769 C C . GLY A 1 207 ? -5.703 -2.322 21.919 1.00 62.50 207 GLY A C 1
ATOM 1770 O O . GLY A 1 207 ? -6.324 -1.262 22.022 1.00 62.50 207 GLY A O 1
ATOM 1771 N N . VAL A 1 208 ? -6.252 -3.527 21.727 1.00 59.09 208 VAL A N 1
ATOM 1772 C CA . VAL A 1 208 ? -7.646 -3.903 21.441 1.00 59.09 208 VAL A CA 1
ATOM 1773 C C . VAL A 1 208 ? -8.628 -2.951 22.121 1.00 59.09 208 VAL A C 1
ATOM 1775 O O . VAL A 1 208 ? -9.359 -2.256 21.429 1.00 59.09 208 VAL A O 1
ATOM 1778 N N . ASP A 1 209 ? -8.568 -2.783 23.439 1.00 64.56 209 ASP A N 1
ATOM 1779 C CA . ASP A 1 209 ? -9.603 -2.034 24.153 1.00 64.56 209 ASP A CA 1
ATOM 1780 C C . ASP A 1 209 ? -9.711 -0.559 23.732 1.00 64.56 209 ASP A C 1
ATOM 1782 O O . ASP A 1 209 ? -10.812 -0.080 23.484 1.00 64.56 209 ASP A O 1
ATOM 1786 N N . ASN A 1 210 ? -8.609 0.177 23.568 1.00 72.75 210 ASN A N 1
ATOM 1787 C CA . ASN A 1 210 ? -8.695 1.622 23.315 1.00 72.75 210 ASN A CA 1
ATOM 1788 C C . ASN A 1 210 ? -9.108 1.958 21.879 1.00 72.75 210 ASN A C 1
ATOM 1790 O O . ASN A 1 210 ? -9.954 2.82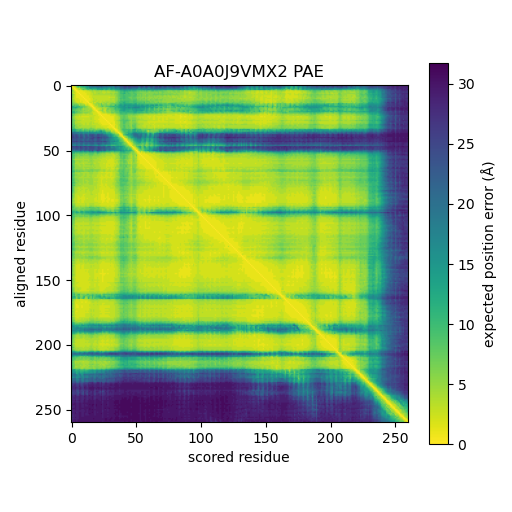9 21.673 1.00 72.75 210 ASN A O 1
ATOM 1794 N N . GLU A 1 211 ? -8.531 1.279 20.883 1.00 79.00 211 GLU A N 1
ATOM 1795 C CA . GLU A 1 211 ? -8.914 1.528 19.486 1.00 79.00 211 GLU A CA 1
ATOM 1796 C C . GLU A 1 211 ? -10.303 0.985 19.178 1.00 79.00 211 GLU A C 1
ATOM 1798 O O . GLU A 1 211 ? -11.074 1.617 18.459 1.00 79.00 211 GLU A O 1
ATOM 1803 N N . ILE A 1 212 ? -10.664 -0.156 19.763 1.00 74.31 212 ILE A N 1
ATOM 1804 C CA . ILE A 1 212 ? -11.988 -0.736 19.560 1.00 74.31 212 ILE A CA 1
ATOM 1805 C C . ILE A 1 212 ? -13.051 0.098 20.246 1.00 74.31 212 ILE A C 1
ATOM 1807 O O . ILE A 1 212 ? -14.068 0.377 19.618 1.00 74.31 212 ILE A O 1
ATOM 1811 N N . ASN A 1 213 ? -12.828 0.529 21.490 1.00 77.38 213 ASN A N 1
ATOM 1812 C CA . ASN A 1 213 ? -13.791 1.377 22.187 1.00 77.38 213 ASN A CA 1
ATOM 1813 C C . ASN A 1 213 ? -14.018 2.681 21.421 1.00 77.38 213 ASN A C 1
ATOM 1815 O O . ASN A 1 213 ? -15.166 3.084 21.254 1.00 77.38 213 ASN A O 1
ATOM 1819 N N . LEU A 1 214 ? -12.958 3.281 20.870 1.00 83.38 214 LEU A N 1
ATOM 1820 C CA . LEU A 1 214 ? -13.081 4.459 20.01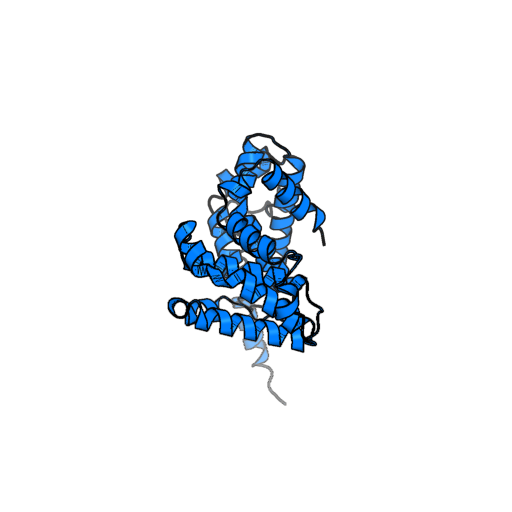4 1.00 83.38 214 LEU A CA 1
ATOM 1821 C C . LEU A 1 214 ? -13.924 4.172 18.770 1.00 83.38 214 LEU A C 1
ATOM 1823 O O . LEU A 1 214 ? -14.828 4.944 18.454 1.00 83.38 214 LEU A O 1
ATOM 1827 N N . LEU A 1 215 ? -13.663 3.071 18.064 1.00 83.06 215 LEU A N 1
ATOM 1828 C CA . LEU A 1 215 ? -14.442 2.714 16.878 1.00 83.06 215 LEU A CA 1
ATOM 1829 C C . LEU A 1 215 ? -15.907 2.428 17.229 1.00 83.06 215 LEU A C 1
ATOM 1831 O O . LEU A 1 215 ? -16.792 2.893 16.521 1.00 83.06 215 LEU A O 1
ATOM 1835 N N . VAL A 1 216 ? -16.183 1.730 18.331 1.00 79.50 216 VAL A N 1
ATOM 1836 C CA . VAL A 1 216 ? -17.551 1.457 18.803 1.00 79.50 216 VAL A CA 1
ATOM 1837 C C . VAL A 1 216 ? -18.276 2.748 19.190 1.00 79.50 216 VAL A C 1
ATOM 1839 O O . VAL A 1 216 ? -19.444 2.916 18.842 1.00 79.50 216 VAL A O 1
ATOM 1842 N N . GLU A 1 217 ? -17.593 3.678 19.860 1.00 83.00 217 GLU A N 1
ATOM 1843 C CA . GLU A 1 217 ? -18.153 4.975 20.247 1.00 83.00 217 GLU A CA 1
ATOM 1844 C C . GLU A 1 217 ? -18.449 5.851 19.021 1.00 83.00 217 GLU A C 1
ATOM 1846 O O . GLU A 1 217 ? -19.541 6.405 18.893 1.00 83.00 217 GLU A O 1
ATOM 1851 N N . LYS A 1 218 ? -17.486 5.981 18.100 1.00 85.62 218 LYS A N 1
ATOM 1852 C CA . LYS A 1 218 ? -17.603 6.886 16.944 1.00 85.62 218 LYS A CA 1
ATOM 1853 C C . LYS A 1 218 ? -18.440 6.316 15.806 1.00 85.62 218 LYS A C 1
ATOM 1855 O O . LYS A 1 218 ? -18.965 7.083 14.996 1.00 85.62 218 LYS A O 1
ATOM 1860 N N . CYS A 1 219 ? -18.589 4.997 15.749 1.00 83.44 219 CYS A N 1
ATOM 1861 C CA . CYS A 1 219 ? -19.278 4.298 14.678 1.00 83.44 219 CYS A CA 1
ATOM 1862 C C . CYS A 1 219 ? -20.468 3.484 15.193 1.00 83.44 219 CYS A C 1
ATOM 1864 O O . CYS A 1 219 ? -20.515 2.262 15.071 1.00 83.44 219 CYS A O 1
ATOM 1866 N N . THR A 1 220 ? -21.475 4.189 15.705 1.00 69.31 220 THR A N 1
ATOM 1867 C CA . THR A 1 220 ? -22.667 3.626 16.366 1.00 69.31 220 THR A CA 1
ATOM 1868 C C . THR A 1 220 ? -23.509 2.676 15.502 1.00 69.31 220 THR A C 1
ATOM 1870 O O . THR A 1 220 ? -24.233 1.839 16.035 1.00 69.31 220 THR A O 1
ATOM 1873 N N . HIS A 1 221 ? -23.416 2.766 14.171 1.00 67.19 221 HIS A N 1
ATOM 1874 C CA . HIS A 1 221 ? -24.097 1.854 13.240 1.00 67.19 221 HIS A CA 1
ATOM 1875 C C . HIS A 1 221 ? -23.312 0.572 12.945 1.00 67.19 221 HIS A C 1
ATOM 1877 O O . HIS A 1 221 ? -23.833 -0.330 12.284 1.00 67.19 221 HIS A O 1
ATOM 1883 N N . ILE A 1 222 ? -22.059 0.476 13.396 1.00 62.03 222 ILE A N 1
ATOM 1884 C CA . ILE A 1 222 ? -21.298 -0.752 13.236 1.00 62.03 222 ILE A CA 1
ATOM 1885 C C . ILE A 1 222 ? -21.758 -1.716 14.318 1.00 62.03 222 ILE A C 1
ATOM 1887 O O . ILE A 1 222 ? -21.547 -1.502 15.509 1.00 62.03 222 ILE A O 1
ATOM 1891 N N . ASN A 1 223 ? -22.376 -2.814 13.893 1.00 56.50 223 ASN A N 1
ATOM 1892 C CA . ASN A 1 223 ? -22.626 -3.926 14.791 1.00 56.50 223 ASN A CA 1
ATOM 1893 C C . ASN A 1 223 ? -21.276 -4.382 15.367 1.00 56.50 223 ASN A C 1
ATOM 1895 O O . ASN A 1 223 ? -20.421 -4.844 14.613 1.00 56.50 223 ASN A O 1
ATOM 1899 N N . SER A 1 224 ? -21.089 -4.279 16.686 1.00 51.44 224 SER A N 1
ATOM 1900 C CA . SER A 1 224 ? -19.870 -4.729 17.374 1.00 51.44 224 SER A CA 1
ATOM 1901 C C . SER A 1 224 ? -19.483 -6.164 17.001 1.00 51.44 224 SER A C 1
ATOM 1903 O O . SER A 1 224 ? -18.305 -6.501 16.995 1.00 51.44 224 SER A O 1
ATOM 1905 N N . ASN A 1 225 ? -20.473 -6.983 16.622 1.00 51.16 225 ASN A N 1
ATOM 1906 C CA . ASN A 1 225 ? -20.291 -8.375 16.221 1.00 51.16 225 ASN A CA 1
ATOM 1907 C C . ASN A 1 225 ? -19.666 -8.540 14.821 1.00 51.16 225 ASN A C 1
ATOM 1909 O O . ASN A 1 225 ? -19.161 -9.613 14.506 1.00 51.16 225 ASN A O 1
ATOM 1913 N N . LEU A 1 226 ? -19.717 -7.507 13.966 1.00 52.19 226 LEU A N 1
ATOM 1914 C CA . LEU A 1 226 ? -19.003 -7.475 12.679 1.00 52.19 226 LEU A CA 1
ATOM 1915 C C . LEU A 1 226 ? -17.516 -7.190 12.870 1.00 52.19 226 LEU A C 1
ATOM 1917 O O . LEU A 1 226 ? -16.711 -7.616 12.048 1.00 52.19 226 LEU A O 1
ATOM 1921 N N . ILE A 1 227 ? -17.178 -6.445 13.923 1.00 50.22 227 ILE A N 1
ATOM 1922 C CA . ILE A 1 227 ? -15.799 -6.078 14.230 1.00 50.22 227 ILE A CA 1
ATOM 1923 C C . ILE A 1 227 ? -15.132 -7.193 15.047 1.00 50.22 227 ILE A C 1
ATOM 1925 O O . ILE A 1 227 ? -13.966 -7.498 14.819 1.00 50.22 227 ILE A O 1
ATOM 1929 N N . PHE A 1 228 ? -15.883 -7.857 15.936 1.00 50.53 228 PHE A N 1
ATOM 1930 C CA . PHE A 1 228 ? -15.365 -8.906 16.815 1.00 50.53 228 PHE A CA 1
ATOM 1931 C C . PHE A 1 228 ? -16.418 -9.987 17.053 1.00 50.53 228 PHE A C 1
ATOM 1933 O O . PHE A 1 228 ? -17.548 -9.681 17.431 1.00 50.53 228 PHE A O 1
ATOM 1940 N N . TYR A 1 229 ? -16.057 -11.265 16.899 1.00 43.09 229 TYR A N 1
ATOM 1941 C CA . TYR A 1 229 ? -16.861 -12.341 17.476 1.00 43.09 229 TYR A CA 1
ATOM 1942 C C . TYR A 1 229 ? -16.925 -12.111 18.987 1.00 43.09 229 TYR A C 1
ATOM 1944 O O . TYR A 1 229 ? -15.950 -12.280 19.713 1.00 43.09 229 TYR A O 1
ATOM 1952 N N . LYS A 1 230 ? -18.090 -11.665 19.450 1.00 36.59 230 LYS A N 1
ATOM 1953 C CA . LYS A 1 230 ? -18.388 -11.361 20.845 1.00 36.59 230 LYS A CA 1
ATOM 1954 C C . LYS A 1 230 ? -18.624 -12.680 21.582 1.00 36.59 230 LYS A C 1
ATOM 1956 O O . LYS A 1 230 ? -19.766 -13.025 21.838 1.00 36.59 230 LYS A O 1
ATOM 1961 N N . ASN A 1 231 ? -17.552 -13.447 21.788 1.00 34.38 231 ASN A N 1
ATOM 1962 C CA . ASN A 1 231 ? -17.436 -14.587 22.706 1.00 34.38 231 ASN A CA 1
ATOM 1963 C C . ASN A 1 231 ? -15.956 -14.998 22.824 1.00 34.38 231 ASN A C 1
ATOM 1965 O O . ASN A 1 231 ? -15.563 -16.070 22.385 1.00 34.38 231 ASN A O 1
ATOM 1969 N N . ASP A 1 232 ? -15.122 -14.083 23.313 1.00 37.03 232 ASP A N 1
ATOM 1970 C CA . ASP A 1 232 ? -14.150 -14.335 24.384 1.00 37.03 232 ASP A CA 1
ATOM 1971 C C . ASP A 1 232 ? -13.331 -13.062 24.613 1.00 37.03 232 ASP A C 1
ATOM 1973 O O . ASP A 1 232 ? -12.875 -12.396 23.684 1.00 37.03 232 ASP A O 1
ATOM 1977 N N . LYS A 1 233 ? -13.200 -12.664 25.878 1.00 37.28 233 LYS A N 1
ATOM 1978 C CA . LYS A 1 233 ? -12.435 -11.480 26.274 1.00 37.28 233 LYS A CA 1
ATOM 1979 C C . LYS A 1 233 ? -10.977 -11.614 25.800 1.00 37.28 233 LYS A C 1
ATOM 1981 O O . LYS A 1 233 ? -10.274 -12.537 26.190 1.00 37.28 233 LYS A O 1
ATOM 1986 N N . SER A 1 234 ? -10.519 -10.632 25.024 1.00 41.47 234 SER A N 1
ATOM 1987 C CA . SER A 1 234 ? -9.106 -10.281 24.799 1.00 41.47 234 SER A CA 1
ATOM 1988 C C . SER A 1 234 ? -8.185 -11.254 24.039 1.00 41.47 234 SER A C 1
ATOM 1990 O O . SER A 1 234 ? -6.993 -10.978 23.940 1.00 41.47 234 SER A O 1
ATOM 1992 N N . THR A 1 235 ? -8.649 -12.340 23.433 1.00 35.22 235 THR A N 1
ATOM 1993 C CA . THR A 1 235 ? -7.764 -13.190 22.610 1.00 35.22 235 THR A CA 1
ATOM 1994 C C . THR A 1 235 ? -8.483 -13.674 21.365 1.00 35.22 235 THR A C 1
ATOM 1996 O O . THR A 1 235 ? -9.671 -13.973 21.412 1.00 35.22 235 THR A O 1
ATOM 1999 N N . ARG A 1 236 ? -7.729 -13.780 20.261 1.00 35.72 236 ARG A N 1
ATOM 2000 C CA . ARG A 1 236 ? -8.146 -14.177 18.904 1.00 35.72 236 ARG A CA 1
ATOM 2001 C C . ARG A 1 236 ? -8.562 -13.030 17.974 1.00 35.72 236 ARG A C 1
ATOM 2003 O O . ARG A 1 236 ? -9.556 -13.123 17.259 1.00 35.72 236 ARG A O 1
ATOM 2010 N N . LEU A 1 237 ? -7.660 -12.064 17.768 1.00 39.12 237 LEU A N 1
ATOM 2011 C CA . LEU A 1 237 ? -7.304 -11.718 16.382 1.00 39.12 237 LEU A CA 1
ATOM 2012 C C . LEU A 1 237 ? -6.650 -12.967 15.778 1.00 39.12 237 LEU A C 1
ATOM 2014 O O . LEU A 1 237 ? -5.431 -13.047 15.658 1.00 39.12 237 LEU A O 1
ATOM 2018 N N . ILE A 1 238 ? -7.487 -13.963 15.478 1.00 38.69 238 ILE A N 1
ATOM 2019 C CA . ILE A 1 238 ? -7.105 -15.261 14.939 1.00 38.69 238 ILE A CA 1
ATOM 2020 C C . ILE A 1 238 ? -6.170 -16.015 15.884 1.00 38.69 238 ILE A C 1
ATOM 2022 O O . ILE A 1 238 ? -4.952 -15.973 15.745 1.00 38.69 238 ILE A O 1
ATOM 2026 N N . GLU A 1 239 ? -6.753 -16.786 16.790 1.00 35.59 239 GLU A N 1
ATOM 2027 C CA . GLU A 1 239 ? -6.187 -18.096 17.100 1.00 35.59 239 GLU A CA 1
ATOM 2028 C C . GLU A 1 239 ? -7.345 -19.084 17.056 1.00 35.59 239 GLU A C 1
ATOM 2030 O O . GLU A 1 239 ? -8.187 -19.161 17.944 1.00 35.59 239 GLU A O 1
ATOM 2035 N N . HIS A 1 240 ? -7.422 -19.847 15.978 1.00 36.03 240 HIS A N 1
ATOM 2036 C CA . HIS A 1 240 ? -7.839 -21.230 16.107 1.00 36.03 240 HIS A CA 1
ATOM 2037 C C . HIS A 1 240 ? -6.647 -22.081 15.677 1.00 36.03 240 HIS A C 1
ATOM 2039 O O . HIS A 1 240 ? -6.667 -22.789 14.676 1.00 36.03 240 HIS A O 1
ATOM 2045 N N . GLU A 1 241 ? -5.600 -22.046 16.504 1.00 42.78 241 GLU A N 1
ATOM 2046 C CA . GLU A 1 241 ? -4.892 -23.278 16.822 1.00 42.78 241 GLU A CA 1
ATOM 2047 C C . GLU A 1 241 ? -5.936 -24.280 17.334 1.00 42.78 241 GLU A C 1
ATOM 2049 O O . GLU A 1 241 ? -6.359 -24.235 18.486 1.00 42.78 241 GLU A O 1
ATOM 2054 N N . LYS A 1 242 ? -6.466 -25.103 16.425 1.00 39.00 242 LYS A N 1
ATOM 2055 C CA . LYS A 1 242 ? -7.119 -26.392 16.703 1.00 39.00 242 LYS A CA 1
ATOM 2056 C C . LYS A 1 242 ? -7.384 -27.120 15.383 1.00 39.00 242 LYS A C 1
ATOM 2058 O O . LYS A 1 242 ? -8.524 -27.313 14.979 1.00 39.00 242 LYS A O 1
ATOM 2063 N N . SER A 1 243 ? -6.314 -27.562 14.727 1.00 39.59 243 SER A N 1
ATOM 2064 C CA . SER A 1 243 ? -6.390 -28.745 13.850 1.00 39.59 243 SER A CA 1
ATOM 2065 C C . SER A 1 243 ? -5.061 -29.465 13.592 1.00 39.59 243 SER A C 1
ATOM 2067 O O . SER A 1 243 ? -5.103 -30.527 12.976 1.00 39.59 243 SER A O 1
ATOM 2069 N N . LYS A 1 244 ? -3.910 -29.016 14.125 1.00 40.56 244 LYS A N 1
ATOM 2070 C CA . LYS A 1 244 ? -2.665 -29.808 14.029 1.00 40.56 244 LYS A CA 1
ATOM 2071 C C . LYS A 1 244 ? -2.762 -31.171 14.743 1.00 40.56 244 LYS A C 1
ATOM 2073 O O . LYS A 1 244 ? -2.317 -32.159 14.183 1.00 40.56 244 LYS A O 1
ATOM 2078 N N . GLU A 1 245 ? -3.490 -31.283 15.859 1.00 38.50 245 GLU A N 1
ATOM 2079 C CA . GLU A 1 245 ? -3.687 -32.582 16.542 1.00 38.50 245 GLU A CA 1
ATOM 2080 C C . GLU A 1 245 ? -4.754 -33.497 15.915 1.00 38.50 245 GLU A C 1
ATOM 2082 O O . GLU A 1 245 ? -4.775 -34.700 16.181 1.00 38.50 245 GLU A O 1
ATOM 2087 N N . LYS A 1 246 ? -5.670 -32.965 15.092 1.00 34.62 246 LYS A N 1
ATOM 2088 C CA . LYS A 1 246 ? -6.719 -33.799 14.480 1.00 34.62 246 LYS A CA 1
ATOM 2089 C C . LYS A 1 246 ? -6.242 -34.439 13.179 1.00 34.62 246 LYS A C 1
ATOM 2091 O O . LYS A 1 246 ? -6.667 -35.546 12.872 1.00 34.62 246 LYS A O 1
ATOM 2096 N N . VAL A 1 247 ? -5.322 -33.798 12.457 1.00 35.72 247 VAL A N 1
ATOM 2097 C CA . VAL A 1 247 ? -4.741 -34.358 11.228 1.00 35.72 247 VAL A CA 1
ATOM 2098 C C . VAL A 1 247 ? -3.786 -35.516 11.546 1.00 35.72 247 VAL A C 1
ATOM 2100 O O . VAL A 1 247 ? -3.896 -36.550 10.896 1.00 35.72 247 VAL A O 1
ATOM 2103 N N . GLU A 1 248 ? -2.966 -35.445 12.602 1.00 35.56 248 GLU A N 1
ATOM 2104 C CA . GLU A 1 248 ? -2.107 -36.580 13.004 1.00 35.56 248 GLU A CA 1
ATOM 2105 C C . GLU A 1 248 ? -2.911 -37.811 13.447 1.00 35.56 248 GLU A C 1
ATOM 2107 O O . GLU A 1 248 ? -2.650 -38.914 12.969 1.00 35.56 248 GLU A O 1
ATOM 2112 N N . LYS A 1 249 ? -3.986 -37.632 14.230 1.00 36.69 249 LYS A N 1
ATOM 2113 C CA . LYS A 1 249 ? -4.878 -38.748 14.604 1.00 36.69 249 LYS A CA 1
ATOM 2114 C C . LYS A 1 249 ? -5.646 -39.345 13.421 1.00 36.69 249 LYS A C 1
ATOM 2116 O O . LYS A 1 249 ? -6.017 -40.518 13.469 1.00 36.69 249 LYS A O 1
ATOM 2121 N N . THR A 1 250 ? -5.870 -38.570 12.356 1.00 34.97 250 THR A N 1
ATOM 2122 C CA . THR A 1 250 ? -6.507 -39.070 11.124 1.00 34.97 250 THR A CA 1
ATOM 2123 C C . THR A 1 250 ? -5.493 -39.775 10.209 1.00 34.97 250 THR A C 1
ATOM 2125 O O . THR A 1 250 ? -5.857 -40.707 9.506 1.00 34.97 250 THR A O 1
ATOM 2128 N N . PHE A 1 251 ? -4.206 -39.409 10.253 1.00 32.94 251 PHE A N 1
ATOM 2129 C CA . PHE A 1 251 ? -3.146 -40.087 9.491 1.00 32.94 251 PHE A CA 1
ATOM 2130 C C . PHE A 1 251 ? -2.657 -41.395 10.140 1.00 32.94 251 PHE A C 1
ATOM 2132 O O . PHE A 1 251 ? -2.319 -42.336 9.420 1.00 32.94 251 PHE A O 1
ATOM 2139 N N . GLU A 1 252 ? -2.658 -41.509 11.472 1.00 40.03 252 GLU A N 1
ATOM 2140 C CA . GLU A 1 252 ? -2.322 -42.769 12.164 1.00 40.03 252 GLU A CA 1
ATOM 2141 C C . GLU A 1 252 ? -3.406 -43.848 12.007 1.00 40.03 252 GLU A C 1
ATOM 2143 O O . GLU A 1 252 ? -3.097 -45.036 11.905 1.00 40.03 252 GLU A O 1
ATOM 2148 N N . SER A 1 253 ? -4.674 -43.445 11.897 1.00 38.56 253 SER A N 1
ATOM 2149 C CA . SER A 1 253 ? -5.802 -44.364 11.685 1.00 38.56 253 SER A CA 1
ATOM 2150 C C . SER A 1 253 ? -5.921 -44.882 10.242 1.00 38.56 253 SER A C 1
ATOM 2152 O O . SER A 1 253 ? -6.573 -45.896 10.015 1.00 38.56 253 SER A O 1
ATOM 2154 N N . ILE A 1 254 ? -5.241 -44.259 9.270 1.00 40.16 254 ILE A N 1
ATOM 2155 C CA . ILE A 1 254 ? -5.186 -44.733 7.872 1.00 40.16 254 ILE A CA 1
ATOM 2156 C C . ILE A 1 254 ? -4.044 -45.747 7.660 1.00 40.16 254 ILE A C 1
ATOM 2158 O O . ILE A 1 254 ? -4.136 -46.605 6.786 1.00 40.16 254 ILE A O 1
ATOM 2162 N N . LYS A 1 255 ? -2.988 -45.723 8.489 1.00 40.12 255 LYS A N 1
ATOM 2163 C CA . LYS A 1 255 ? -1.863 -46.681 8.408 1.00 40.12 255 LYS A CA 1
ATOM 2164 C C . LYS A 1 255 ? -2.169 -48.079 8.963 1.00 40.12 255 LYS A C 1
ATOM 2166 O O . LYS A 1 255 ? -1.330 -48.965 8.832 1.00 40.12 255 LYS A O 1
ATOM 2171 N N . THR A 1 256 ? -3.328 -48.289 9.585 1.00 38.84 256 THR A N 1
ATOM 2172 C CA . THR A 1 256 ? -3.688 -49.553 10.257 1.00 38.84 256 THR A CA 1
ATOM 2173 C C . THR A 1 256 ? -4.704 -50.407 9.501 1.00 38.84 256 THR A C 1
ATOM 2175 O O . THR A 1 256 ? -5.117 -51.441 10.018 1.00 38.84 256 THR A O 1
ATOM 2178 N N . ILE A 1 257 ? -5.067 -50.052 8.264 1.00 39.03 257 ILE A N 1
ATOM 2179 C CA . ILE A 1 257 ? -5.855 -50.946 7.404 1.00 39.03 257 ILE A CA 1
ATOM 2180 C C . ILE A 1 257 ? -4.883 -51.912 6.700 1.00 39.03 257 ILE A C 1
ATOM 2182 O O . ILE A 1 257 ? -4.061 -51.448 5.906 1.00 39.03 257 ILE A O 1
ATOM 2186 N N . PRO A 1 258 ? -4.933 -53.233 6.965 1.00 37.12 258 PRO A N 1
ATOM 2187 C CA . PRO A 1 258 ? -4.080 -54.194 6.277 1.00 37.12 258 PRO A CA 1
ATOM 2188 C C . PRO A 1 258 ? -4.476 -54.249 4.802 1.00 37.12 258 PRO A C 1
ATOM 2190 O O . PRO A 1 258 ? -5.649 -54.437 4.479 1.00 37.12 258 PRO A O 1
ATOM 2193 N N . GLN A 1 259 ? -3.502 -54.086 3.910 1.00 37.94 259 GLN A N 1
ATOM 2194 C CA . GLN A 1 259 ? -3.688 -54.383 2.494 1.00 37.94 259 GLN A CA 1
ATOM 2195 C C . GLN A 1 259 ? -3.835 -55.905 2.349 1.00 37.94 259 GLN A C 1
ATOM 2197 O O . GLN A 1 259 ? -2.899 -56.641 2.662 1.00 37.94 259 GLN A O 1
ATOM 2202 N N . VAL A 1 260 ? -5.032 -56.348 1.952 1.00 39.66 260 VAL A N 1
ATOM 2203 C CA . VAL A 1 260 ? -5.311 -57.701 1.440 1.00 39.66 260 VAL A CA 1
ATOM 2204 C C . VAL A 1 260 ? -5.070 -57.702 -0.061 1.00 39.66 260 VAL A C 1
ATOM 2206 O O . VAL A 1 260 ? -5.507 -56.721 -0.706 1.00 39.66 260 VAL A O 1
#

pLDDT: mean 77.51, std 18.97, range [32.94, 96.75]

InterPro domains:
  IPR008780 Plasmodium vivax Vir [PF05795] (43-244)

Mean predicted aligned error: 10.73 Å

Radius of gyration: 21.77 Å; Cα contacts (8 Å, |Δi|>4): 159; chains: 1; bounding box: 45×76×58 Å

Secondary structure (DSSP, 8-state):
--HHHHHHHHHHHHHTSHHHHH-HHHHHHHHHHHHHS---SSTHHHH-SS--HHHHHHHHHHHHTTTHHHHHHHTT--HHHHHHHHHHHHHHHHTTS---HHHHHHHHHHHHHHHHHH-GGGHHHHHHHS---S-HHHHHHHHHHHHHHHHHHHHHHHHHTTSSHHHHHHHHHHHHHHHHHHHHHHHHH---TTHHHHHHHHHHHSSHHHHHHHHHHH-TTS-HHHHS-SSSTT--SS----SHHHHHHHHHTTTTS---

Solvent-accessible surface area (backbone atoms only — not comparable to full-atom values): 15340 Å² total; per-residue (Å²): 133,70,59,66,44,54,54,56,36,51,52,50,43,50,74,69,46,53,38,75,75,68,33,66,65,54,41,56,49,51,55,37,51,60,51,60,49,85,68,84,76,79,58,57,65,77,50,63,66,93,60,57,73,66,56,33,51,47,45,40,49,54,59,39,48,68,55,50,69,58,48,33,60,76,69,68,46,55,68,68,59,50,51,51,48,48,52,43,47,52,38,56,54,57,74,77,52,75,87,48,65,67,58,52,52,52,50,49,51,52,52,50,50,47,40,47,71,76,37,56,95,44,34,74,60,47,66,68,69,56,78,86,64,89,52,57,68,58,41,45,52,52,30,55,53,47,52,45,69,72,45,41,66,59,53,50,54,33,40,74,69,65,49,64,32,69,50,48,40,51,36,51,54,50,48,49,50,49,52,51,52,52,48,56,50,41,72,73,61,71,68,68,85,53,52,67,56,52,48,53,50,45,68,74,50,66,61,45,67,65,60,48,51,49,48,53,68,59,26,74,85,57,57,65,62,73,78,38,78,89,81,58,90,94,67,58,96,77,67,78,91,78,50,78,74,56,53,54,59,54,54,60,65,62,73,70,64,79,89,128

Organism: Plasmodium vivax (strain Brazil I) (NCBI:txid1033975)